Protein AF-A0A9W6NR90-F1 (afdb_monomer_lite)

pLDDT: mean 77.67, std 20.63, range [36.88, 98.75]

Secondary structure (DSSP, 8-state):
----------------------PPPPPP--TT-TTPBPTT-EE--SSTT---EE-HHHHHHHHHHHHHTGGGB-TT-BTTBTTPBPTT-EE--SSTT---EE-HHHHHHHHHHHHHHHHHBS-GGGS--TTEEEEEE--SSS-EEEEEESS---TT-EEEEEEEETT-TTTSS-EEEEEEEEEB-TTS-B--S-EETTEEE---PPP-EETTTEEPPBEEEEEETTTTEEEE-SS-B-----

Foldseek 3Di:
DDDDDDDDDDDDDDPPDDPPPPDQPPLPPDVVGLLAWDPQWDFLCLDPPRSQTDHPVNSVVSVVLQVCQVVQADPPHDPVPRLHGDPQWAFLQLAPPGSRTDHPVSSVVSLVSLVCRVVGGHHLQSAAQQQWAKAQDQDDPPGATFTDGPDAFDAQFKKWKWWWFCCPPDPNDIDTHTFAIFTHHRRRHTDAPDDDPNTHGGHHDDFDQDPPPGGGWTKMWMGRSSNSRIHIHSDTDTPPDD

Radius of gyration: 25.65 Å; chains: 1; bounding box: 99×60×59 Å

Sequence (242 aa):
MQRLLRGLVAALALLAGLLTVDAAPAAADLPYGPYTCANGYVWREAVPGDLVCVTPTQRDTTRGENALGPARREPNGGAWGPDTCKSGYVWRETRPSDHVCVPPASRDRARVDNSLAPYTILLPTATPTNGIAVNEVRSGYPYHTQLYTTSSFTPNKRVQFYSYDPNWPGTGHSILTLLGDVPTDAYGHLQSLTNFYGGWNITYLSCYRVATAGWLTARVVIVDQGTGIISSTNGELTAPWC

Organism: NCBI:txid53360

Structure (mmCIF, N/CA/C/O backbone):
data_AF-A0A9W6NR90-F1
#
_entry.id   AF-A0A9W6NR90-F1
#
loop_
_atom_site.group_PDB
_atom_site.id
_atom_site.type_symbol
_atom_site.label_atom_id
_atom_site.label_alt_id
_atom_site.label_comp_id
_atom_site.label_asym_id
_atom_site.label_entity_id
_atom_site.label_seq_id
_atom_site.pdbx_PDB_ins_code
_atom_site.Cartn_x
_atom_site.Cartn_y
_atom_site.Cartn_z
_atom_site.occupancy
_atom_site.B_iso_or_equiv
_atom_site.auth_seq_id
_atom_site.auth_comp_id
_atom_site.auth_asym_id
_atom_site.auth_atom_id
_atom_site.pdbx_PDB_model_num
ATOM 1 N N . MET A 1 1 ? 78.955 -46.769 -21.961 1.00 36.88 1 MET A N 1
ATOM 2 C CA . MET A 1 1 ? 79.642 -45.480 -22.215 1.00 36.88 1 MET A CA 1
ATOM 3 C C . MET A 1 1 ? 78.605 -44.382 -21.979 1.00 36.88 1 MET A C 1
ATOM 5 O O . MET A 1 1 ? 77.553 -44.475 -22.582 1.00 36.88 1 MET A O 1
ATOM 9 N N . GLN A 1 2 ? 78.680 -43.668 -20.843 1.00 40.84 2 GLN A N 1
ATOM 10 C CA . GLN A 1 2 ? 78.963 -42.213 -20.762 1.00 40.84 2 GLN A CA 1
ATOM 11 C C . GLN A 1 2 ? 77.929 -41.344 -21.520 1.00 40.84 2 GLN A C 1
ATOM 13 O O . GLN A 1 2 ? 77.740 -41.575 -22.698 1.00 40.84 2 GLN A O 1
ATOM 18 N N . ARG A 1 3 ? 77.265 -40.295 -21.017 1.00 43.84 3 ARG A N 1
ATOM 19 C CA . ARG A 1 3 ? 77.323 -39.459 -19.804 1.00 43.84 3 ARG A CA 1
ATOM 20 C C . ARG A 1 3 ? 76.085 -38.517 -19.842 1.00 43.84 3 ARG A C 1
ATOM 22 O O . ARG A 1 3 ? 75.791 -37.972 -20.891 1.00 43.84 3 ARG A O 1
ATOM 29 N N . LEU A 1 4 ? 75.456 -38.300 -18.684 1.00 45.50 4 LEU A N 1
ATOM 30 C CA . LEU A 1 4 ? 75.070 -37.011 -18.063 1.00 45.50 4 LEU A CA 1
ATOM 31 C C . LEU A 1 4 ? 74.239 -35.920 -18.814 1.00 45.50 4 LEU A C 1
ATOM 33 O O . LEU A 1 4 ? 74.748 -35.229 -19.686 1.00 45.50 4 LEU A O 1
ATOM 37 N N . LEU A 1 5 ? 73.095 -35.597 -18.176 1.00 45.88 5 LEU A N 1
ATOM 38 C CA . LEU A 1 5 ? 72.652 -34.282 -17.634 1.00 45.88 5 LEU A CA 1
ATOM 39 C C . LEU A 1 5 ? 71.696 -33.329 -18.402 1.00 45.88 5 LEU A C 1
ATOM 41 O O . LEU A 1 5 ? 71.955 -32.943 -19.534 1.00 45.88 5 LEU A O 1
ATOM 45 N N . ARG A 1 6 ? 70.777 -32.759 -17.583 1.00 46.09 6 ARG A N 1
ATOM 46 C CA . ARG A 1 6 ? 69.959 -31.512 -17.691 1.00 46.09 6 ARG A CA 1
ATOM 47 C C . ARG A 1 6 ? 68.572 -31.711 -18.325 1.00 46.09 6 ARG A C 1
ATOM 49 O O . ARG A 1 6 ? 68.478 -32.276 -19.395 1.00 46.09 6 ARG A O 1
ATOM 56 N N . GLY A 1 7 ? 67.454 -31.261 -17.758 1.00 41.97 7 GLY A N 1
ATOM 57 C CA . GLY A 1 7 ? 67.168 -30.433 -16.584 1.00 41.97 7 GLY A CA 1
ATOM 58 C C . GLY A 1 7 ? 65.645 -30.208 -16.478 1.00 41.97 7 GLY A C 1
ATOM 59 O O . GLY A 1 7 ? 64.910 -30.532 -17.404 1.00 41.97 7 GLY A O 1
ATOM 60 N N . LEU A 1 8 ? 65.207 -29.711 -15.318 1.00 49.75 8 LEU A N 1
ATOM 61 C CA . LEU A 1 8 ? 63.834 -29.389 -14.891 1.00 49.75 8 LEU A CA 1
ATOM 62 C C . LEU A 1 8 ? 62.907 -28.751 -15.953 1.00 49.75 8 LEU A C 1
ATOM 64 O O . LEU A 1 8 ? 63.354 -27.907 -16.720 1.00 49.75 8 LEU A O 1
ATOM 68 N N . VAL A 1 9 ? 61.596 -29.029 -15.890 1.00 44.28 9 VAL A N 1
ATOM 69 C CA . VAL A 1 9 ? 60.548 -28.173 -15.269 1.00 44.28 9 VAL A CA 1
ATOM 70 C C . VAL A 1 9 ? 59.178 -28.862 -15.425 1.00 44.28 9 VAL A C 1
ATOM 72 O O . VAL A 1 9 ? 58.817 -29.345 -16.493 1.00 44.28 9 VAL A O 1
ATOM 75 N N . ALA A 1 10 ? 58.432 -28.923 -14.321 1.00 48.78 10 ALA A N 1
ATOM 76 C CA . ALA A 1 10 ? 57.079 -29.454 -14.219 1.00 48.78 10 ALA A CA 1
ATOM 77 C C . ALA A 1 10 ? 56.023 -28.448 -14.710 1.00 48.78 10 ALA A C 1
ATOM 79 O O . ALA A 1 10 ? 56.162 -27.253 -14.467 1.00 48.78 10 ALA A O 1
ATOM 80 N N . ALA A 1 11 ? 54.923 -28.940 -15.284 1.00 44.66 11 ALA A N 1
ATOM 81 C CA . ALA A 1 11 ? 53.650 -28.219 -15.315 1.00 44.66 11 ALA A CA 1
ATOM 82 C C . ALA A 1 11 ? 52.481 -29.215 -15.419 1.00 44.66 11 ALA A C 1
ATOM 84 O O . ALA A 1 11 ? 52.042 -29.577 -16.507 1.00 44.66 11 ALA A O 1
ATOM 85 N N . LEU A 1 12 ? 51.984 -29.679 -14.267 1.00 44.84 12 LEU A N 1
ATOM 86 C CA . LEU A 1 12 ? 50.646 -30.262 -14.169 1.00 44.84 12 LEU A CA 1
ATOM 87 C C . LEU A 1 12 ? 49.638 -29.108 -14.220 1.00 44.84 12 LEU A C 1
ATOM 89 O O . LEU A 1 12 ? 49.482 -28.372 -13.248 1.00 44.84 12 LEU A O 1
ATOM 93 N N . ALA A 1 13 ? 48.970 -28.938 -15.358 1.00 51.59 13 ALA A N 1
ATOM 94 C CA . ALA A 1 13 ? 47.845 -28.022 -15.483 1.00 51.59 13 ALA A CA 1
ATOM 95 C C . ALA A 1 13 ? 46.608 -28.646 -14.812 1.00 51.59 13 ALA A C 1
ATOM 97 O O . ALA A 1 13 ? 45.877 -29.422 -15.424 1.00 51.59 13 ALA A O 1
ATOM 98 N N . LEU A 1 14 ? 46.381 -28.325 -13.536 1.00 46.44 14 LEU A N 1
ATOM 99 C CA . LEU A 1 14 ? 45.079 -28.511 -12.897 1.00 46.44 14 LEU A CA 1
ATOM 100 C C . LEU A 1 14 ? 44.119 -27.457 -13.463 1.00 46.44 14 LEU A C 1
ATOM 102 O O . LEU A 1 14 ? 44.187 -26.287 -13.090 1.00 46.44 14 LEU A O 1
ATOM 106 N N . LEU A 1 15 ? 43.227 -27.866 -14.370 1.00 49.81 15 LEU A N 1
ATOM 107 C CA . LEU A 1 15 ? 42.062 -27.063 -14.738 1.00 49.81 15 LEU A CA 1
ATOM 108 C C . LEU A 1 15 ? 41.104 -27.008 -13.540 1.00 49.81 15 LEU A C 1
ATOM 110 O O . LEU A 1 15 ? 40.245 -27.871 -13.370 1.00 49.81 15 LEU A O 1
ATOM 114 N N . ALA A 1 16 ? 41.250 -25.984 -12.703 1.00 54.81 16 ALA A N 1
ATOM 115 C CA . ALA A 1 16 ? 40.185 -25.560 -11.808 1.00 54.81 16 ALA A CA 1
ATOM 116 C C . ALA A 1 16 ? 39.126 -24.842 -12.657 1.00 54.81 16 ALA A C 1
ATOM 118 O O . ALA A 1 16 ? 39.349 -23.729 -13.133 1.00 54.81 16 ALA A O 1
ATOM 119 N N . GLY A 1 17 ? 37.992 -25.504 -12.894 1.00 53.53 17 GLY A N 1
ATOM 120 C CA . GLY A 1 17 ? 36.828 -24.870 -13.501 1.00 53.53 17 GLY A CA 1
ATOM 121 C C . GLY A 1 17 ? 36.358 -23.718 -12.617 1.00 53.53 17 GLY A C 1
ATOM 122 O O . GLY A 1 17 ? 35.931 -23.942 -11.485 1.00 53.53 17 GLY A O 1
ATOM 123 N N . LEU A 1 18 ? 36.462 -22.485 -13.118 1.00 53.12 18 LEU A N 1
ATOM 124 C CA . LEU A 1 18 ? 35.827 -21.333 -12.492 1.00 53.12 18 LEU A CA 1
ATOM 125 C C . LEU A 1 18 ? 34.311 -21.510 -12.608 1.00 53.12 18 LEU A C 1
ATOM 127 O O . LEU A 1 18 ? 33.739 -21.360 -13.685 1.00 53.12 18 LEU A O 1
ATOM 131 N N . LEU A 1 19 ? 33.661 -21.807 -11.486 1.00 47.16 19 LEU A N 1
ATOM 132 C CA . LEU A 1 19 ? 32.242 -21.528 -11.318 1.00 47.16 19 LEU A CA 1
ATOM 133 C C . LEU A 1 19 ? 32.099 -20.003 -11.302 1.00 47.16 19 LEU A C 1
ATOM 135 O O . LEU A 1 19 ? 32.460 -19.353 -10.322 1.00 47.16 19 LEU A O 1
ATOM 139 N N . THR A 1 20 ? 31.612 -19.416 -12.393 1.00 45.78 20 THR A N 1
ATOM 140 C CA . THR A 1 20 ? 31.097 -18.047 -12.365 1.00 45.78 20 THR A CA 1
ATOM 141 C C . THR A 1 20 ? 29.829 -18.075 -11.525 1.00 45.78 20 THR A C 1
ATOM 143 O O . THR A 1 20 ? 28.771 -18.491 -11.992 1.00 45.78 20 THR A O 1
ATOM 146 N N . VAL A 1 21 ? 29.953 -17.712 -10.250 1.00 48.16 21 VAL A N 1
ATOM 147 C CA . VAL A 1 21 ? 28.791 -17.411 -9.417 1.00 48.16 21 VAL A CA 1
ATOM 148 C C . VAL A 1 21 ? 28.212 -16.127 -9.994 1.00 48.16 21 VAL A C 1
ATOM 150 O O . VAL A 1 21 ? 28.828 -15.070 -9.873 1.00 48.16 21 VAL A O 1
ATOM 153 N N . ASP A 1 22 ? 27.090 -16.243 -10.699 1.00 43.03 22 ASP A N 1
ATOM 154 C CA . ASP A 1 22 ? 26.350 -15.090 -11.196 1.00 43.03 22 ASP A CA 1
ATOM 155 C C . ASP A 1 22 ? 25.931 -14.282 -9.963 1.00 43.03 22 ASP A C 1
ATOM 157 O O . ASP A 1 22 ? 25.143 -14.743 -9.129 1.00 43.03 22 ASP A O 1
ATOM 161 N N . ALA A 1 23 ? 26.570 -13.131 -9.755 1.00 46.53 23 ALA A N 1
ATOM 162 C CA . ALA A 1 23 ? 26.238 -12.266 -8.640 1.00 46.53 23 ALA A CA 1
ATOM 163 C C . ALA A 1 23 ? 24.803 -11.781 -8.860 1.00 46.53 23 ALA A C 1
ATOM 165 O O . ALA A 1 23 ? 24.516 -11.123 -9.861 1.00 46.53 23 ALA A O 1
ATOM 166 N N . ALA A 1 24 ? 23.901 -12.113 -7.932 1.00 51.56 24 ALA A N 1
ATOM 167 C CA . ALA A 1 24 ? 22.580 -11.498 -7.893 1.00 51.56 24 ALA A CA 1
ATOM 168 C C . ALA A 1 24 ? 22.748 -9.970 -7.986 1.00 51.56 24 ALA A C 1
ATOM 170 O O . ALA A 1 24 ? 23.706 -9.444 -7.405 1.00 51.56 24 ALA A O 1
ATOM 171 N N . PRO A 1 25 ? 21.866 -9.254 -8.711 1.00 48.31 25 PRO A N 1
ATOM 172 C CA . PRO A 1 25 ? 21.973 -7.808 -8.835 1.00 48.31 25 PRO A CA 1
ATOM 173 C C . PRO A 1 25 ? 22.079 -7.222 -7.431 1.00 48.31 25 PRO A C 1
ATOM 175 O O . PRO A 1 25 ? 21.217 -7.481 -6.588 1.00 48.31 25 PRO A O 1
ATOM 178 N N . ALA A 1 26 ? 23.175 -6.508 -7.163 1.00 51.31 26 ALA A N 1
ATOM 179 C CA . ALA A 1 26 ? 23.386 -5.870 -5.878 1.00 51.31 26 ALA A C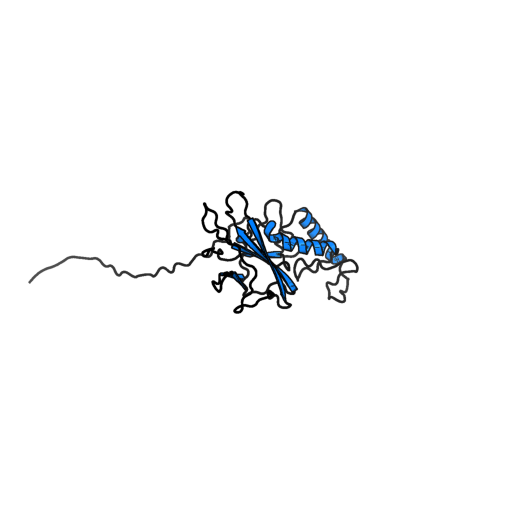A 1
ATOM 180 C C . ALA A 1 26 ? 22.142 -5.032 -5.578 1.00 51.31 26 ALA A C 1
ATOM 182 O O . ALA A 1 26 ? 21.780 -4.156 -6.369 1.00 51.31 26 ALA A O 1
ATOM 183 N N . ALA A 1 27 ? 21.458 -5.344 -4.473 1.00 57.56 27 ALA A N 1
ATOM 184 C CA . ALA A 1 27 ? 20.433 -4.462 -3.946 1.00 57.56 27 ALA A CA 1
ATOM 185 C C . ALA A 1 27 ? 21.060 -3.068 -3.891 1.00 57.56 27 ALA A C 1
ATOM 187 O O . ALA A 1 27 ? 22.164 -2.925 -3.362 1.00 57.56 27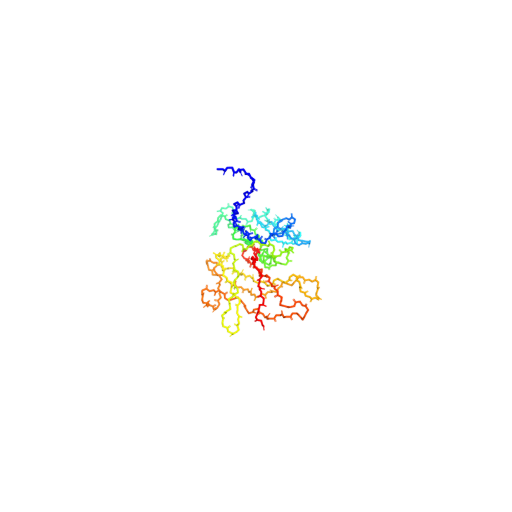 ALA A O 1
ATOM 188 N N . ALA A 1 28 ? 20.421 -2.080 -4.523 1.00 64.69 28 ALA A N 1
ATOM 189 C CA . ALA A 1 28 ? 20.940 -0.722 -4.511 1.00 64.69 28 ALA A CA 1
ATOM 190 C C . ALA A 1 28 ? 21.246 -0.344 -3.054 1.00 64.69 28 ALA A C 1
ATOM 192 O O . ALA A 1 28 ? 20.390 -0.543 -2.187 1.00 64.69 28 ALA A O 1
ATOM 193 N N . ASP A 1 29 ? 22.464 0.134 -2.787 1.00 81.31 29 ASP A N 1
ATOM 194 C CA . ASP A 1 29 ? 22.897 0.520 -1.442 1.00 81.31 29 ASP A CA 1
ATOM 195 C C . ASP A 1 29 ? 22.222 1.844 -1.068 1.00 81.31 29 ASP A C 1
ATOM 197 O O . ASP A 1 29 ? 22.778 2.937 -1.177 1.00 81.31 29 ASP A O 1
ATOM 201 N N . LEU A 1 30 ? 20.926 1.749 -0.778 1.00 90.25 30 LEU A N 1
ATOM 202 C CA . LEU A 1 30 ? 20.094 2.870 -0.391 1.00 90.25 30 LEU A CA 1
ATOM 203 C C . LEU A 1 30 ? 20.283 3.138 1.111 1.00 90.25 30 LEU A C 1
ATOM 205 O O . LEU A 1 30 ? 20.368 2.183 1.886 1.00 90.25 30 LEU A O 1
ATOM 209 N N . PRO A 1 31 ? 20.252 4.411 1.555 1.00 92.31 31 PRO A N 1
ATOM 210 C CA . PRO A 1 31 ? 20.589 4.806 2.928 1.00 92.31 31 PRO A CA 1
ATOM 211 C C . PRO A 1 31 ? 19.882 4.031 4.047 1.00 92.31 31 PRO A C 1
ATOM 213 O O . PRO A 1 31 ? 20.454 3.827 5.115 1.00 92.31 31 PRO A O 1
ATOM 216 N N . TYR A 1 32 ? 18.636 3.612 3.811 1.00 93.94 32 TYR A N 1
ATOM 217 C CA . TYR A 1 32 ? 17.807 2.886 4.775 1.00 93.94 32 TYR A CA 1
ATOM 218 C C . TYR A 1 32 ? 17.323 1.541 4.214 1.00 93.94 32 TYR A C 1
ATOM 220 O O . TYR A 1 32 ? 16.263 1.035 4.587 1.00 93.94 32 TYR A O 1
ATOM 228 N N . GLY A 1 33 ? 18.093 0.964 3.289 1.00 93.31 33 GLY A N 1
ATOM 229 C CA . GLY A 1 33 ? 17.769 -0.286 2.616 1.00 93.31 33 GLY A CA 1
ATOM 230 C C . GLY A 1 33 ? 16.721 -0.136 1.503 1.00 93.31 33 GLY A C 1
ATOM 231 O O . GLY A 1 33 ? 16.370 0.979 1.102 1.00 93.31 33 GLY A O 1
ATOM 232 N N . PRO A 1 34 ? 16.193 -1.257 0.985 1.00 93.25 34 PRO A N 1
ATOM 233 C CA . PRO A 1 34 ? 15.437 -1.293 -0.269 1.00 93.25 34 PRO A CA 1
ATOM 234 C C . PRO A 1 34 ? 14.119 -0.510 -0.239 1.00 93.25 34 PRO A C 1
ATOM 236 O O . PRO A 1 34 ? 13.621 -0.136 -1.293 1.00 93.25 34 PRO A O 1
ATOM 239 N N . TYR A 1 35 ? 13.577 -0.232 0.951 1.00 94.44 35 TYR A N 1
ATOM 240 C CA . TYR A 1 35 ? 12.352 0.549 1.153 1.00 94.44 35 TYR A CA 1
ATOM 241 C C . TYR A 1 35 ? 12.622 2.007 1.556 1.00 94.44 35 TYR A C 1
ATOM 243 O O . TYR A 1 35 ? 11.803 2.637 2.224 1.00 94.44 35 TYR A O 1
ATOM 251 N N . THR A 1 36 ? 13.787 2.551 1.192 1.00 96.25 36 THR A N 1
ATOM 252 C CA . THR A 1 36 ? 14.135 3.955 1.456 1.00 96.25 36 THR A CA 1
ATOM 253 C C . THR A 1 36 ? 13.111 4.895 0.820 1.00 96.25 36 THR A C 1
ATOM 255 O O . THR A 1 36 ? 12.854 4.817 -0.381 1.00 96.25 36 THR A O 1
ATOM 258 N N . CYS A 1 37 ? 12.548 5.809 1.611 1.00 97.06 37 CYS A N 1
ATOM 259 C CA . CYS A 1 37 ? 11.591 6.795 1.116 1.00 97.06 37 CYS A CA 1
ATOM 260 C C . CYS A 1 37 ? 12.235 7.834 0.201 1.00 97.06 37 CYS A C 1
ATOM 262 O O . CYS A 1 37 ? 13.395 8.210 0.378 1.00 97.06 37 CYS A O 1
ATOM 264 N N . ALA A 1 38 ? 11.459 8.322 -0.767 1.00 95.50 38 ALA A N 1
ATOM 265 C CA . ALA A 1 38 ? 11.853 9.459 -1.583 1.00 95.50 38 ALA A CA 1
ATOM 266 C C . ALA A 1 38 ? 11.976 10.732 -0.726 1.00 95.50 38 ALA A C 1
ATOM 268 O O . ALA A 1 38 ? 11.396 10.840 0.359 1.00 95.50 38 ALA A O 1
ATOM 269 N N . ASN A 1 39 ? 12.710 11.727 -1.229 1.00 95.62 39 ASN A N 1
ATOM 270 C CA . ASN A 1 39 ? 12.851 13.016 -0.549 1.00 95.62 39 ASN A CA 1
ATOM 271 C C . ASN A 1 39 ? 11.479 13.640 -0.242 1.00 95.62 39 ASN A C 1
ATOM 273 O O . ASN A 1 39 ? 10.618 13.725 -1.115 1.00 95.62 39 ASN A O 1
ATOM 277 N N . GLY A 1 40 ? 11.291 14.094 1.000 1.00 96.50 40 GLY A N 1
ATOM 278 C CA . GLY A 1 40 ? 10.021 14.655 1.478 1.00 96.50 40 GLY A CA 1
ATOM 279 C C . GLY A 1 40 ? 9.026 13.625 2.027 1.00 96.50 40 GLY A C 1
ATOM 280 O O . GLY A 1 40 ? 7.997 14.023 2.573 1.00 96.50 40 GLY A O 1
ATOM 281 N N . TYR A 1 41 ? 9.345 12.331 1.951 1.00 98.44 41 TYR A N 1
ATOM 282 C CA . TYR A 1 41 ? 8.548 11.244 2.513 1.00 98.44 41 TYR A CA 1
ATOM 283 C C . TYR A 1 41 ? 9.279 10.543 3.663 1.00 98.44 41 TYR A C 1
ATOM 285 O O . TYR A 1 41 ? 10.504 10.564 3.768 1.00 98.44 41 TYR A O 1
ATOM 293 N N . VAL A 1 42 ? 8.503 9.915 4.541 1.00 98.44 42 VAL A N 1
ATOM 294 C CA . VAL A 1 42 ? 8.960 9.145 5.705 1.00 98.44 42 VAL A CA 1
ATOM 295 C C . VAL A 1 42 ? 8.118 7.878 5.836 1.00 98.44 42 VAL A C 1
ATOM 297 O O . VAL A 1 42 ? 6.982 7.849 5.363 1.00 98.44 42 VAL A O 1
ATOM 300 N N . TRP A 1 43 ? 8.635 6.834 6.4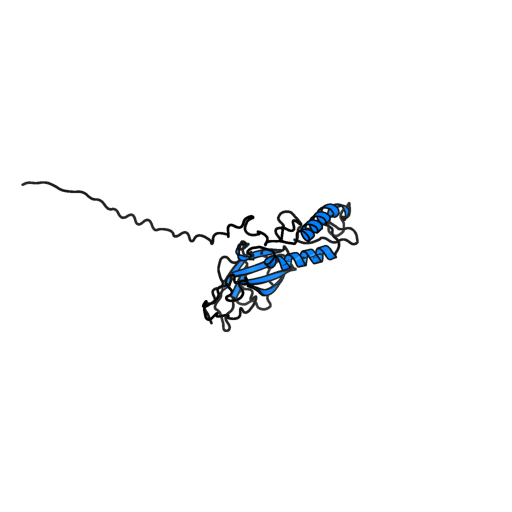88 1.00 98.38 43 TRP A N 1
ATOM 301 C CA . TRP A 1 43 ? 7.829 5.642 6.765 1.00 98.38 43 TRP A CA 1
ATOM 302 C C . TRP A 1 43 ? 6.598 5.999 7.603 1.00 98.38 43 TRP A C 1
ATOM 304 O O . TRP A 1 43 ? 6.676 6.790 8.542 1.00 98.38 43 TRP A O 1
ATOM 314 N N . ARG A 1 44 ? 5.449 5.422 7.247 1.00 98.25 44 ARG A N 1
ATOM 315 C CA . ARG A 1 44 ? 4.155 5.666 7.892 1.00 98.25 44 ARG A CA 1
ATOM 316 C C . ARG A 1 44 ? 4.111 5.145 9.323 1.00 98.25 44 ARG A C 1
ATOM 318 O O . ARG A 1 44 ? 3.452 5.764 10.154 1.00 98.25 44 ARG A O 1
ATOM 325 N N . GLU A 1 45 ? 4.811 4.044 9.602 1.00 97.00 45 GLU A N 1
ATOM 326 C CA . GLU A 1 45 ? 4.937 3.458 10.944 1.00 97.00 45 GLU A CA 1
ATOM 327 C C . GLU A 1 45 ? 3.574 3.127 11.591 1.00 97.00 45 GLU A C 1
ATOM 329 O O . GLU A 1 45 ? 3.390 3.252 12.804 1.00 97.00 45 GLU A O 1
ATOM 334 N N . ALA A 1 46 ? 2.591 2.688 10.793 1.00 97.69 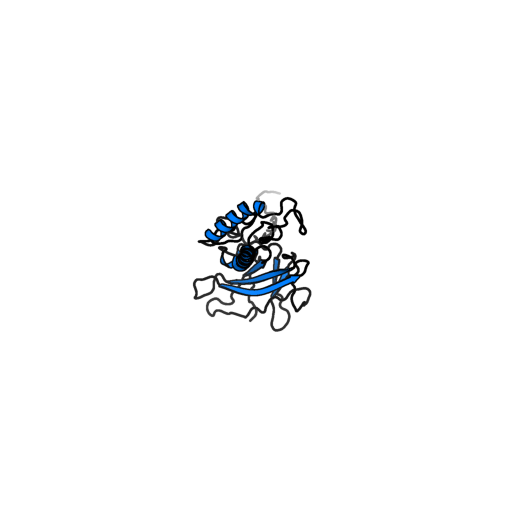46 ALA A N 1
ATOM 335 C CA . ALA A 1 46 ? 1.267 2.330 11.304 1.00 97.69 46 ALA A CA 1
ATOM 336 C C . ALA A 1 46 ? 1.322 1.161 12.292 1.00 97.69 46 ALA A C 1
ATOM 338 O O . ALA A 1 46 ? 0.659 1.182 13.327 1.00 97.69 46 ALA A O 1
ATOM 339 N N . VAL A 1 47 ? 2.157 0.173 11.989 1.00 95.88 47 VAL A N 1
ATOM 340 C CA . VAL A 1 47 ? 2.437 -1.011 12.805 1.00 95.88 47 VAL A CA 1
ATOM 341 C C . VAL A 1 47 ? 3.912 -1.402 12.630 1.00 95.88 47 VAL A C 1
ATOM 343 O O . VAL A 1 47 ? 4.556 -0.923 11.689 1.00 95.88 47 VAL A O 1
ATOM 346 N N . PRO A 1 48 ? 4.485 -2.265 13.491 1.00 95.06 48 PRO A N 1
ATOM 347 C CA . PRO A 1 48 ? 5.857 -2.736 13.313 1.00 95.06 48 PRO A CA 1
ATOM 348 C C . PRO A 1 48 ? 6.095 -3.318 11.910 1.00 95.06 48 PRO A C 1
ATOM 350 O O . PRO A 1 48 ? 5.324 -4.150 11.427 1.00 95.06 48 PRO A O 1
ATOM 353 N N . GLY A 1 49 ? 7.160 -2.859 11.247 1.00 92.00 49 GLY A N 1
ATOM 354 C CA . GLY A 1 49 ? 7.488 -3.252 9.871 1.00 92.00 49 GLY A CA 1
ATOM 355 C C . GLY A 1 49 ? 6.652 -2.557 8.787 1.00 92.00 49 GLY A C 1
ATOM 356 O O . GLY A 1 49 ? 6.564 -3.064 7.667 1.00 92.00 49 GLY A O 1
ATOM 357 N N . ASP A 1 50 ? 5.996 -1.433 9.091 1.00 96.56 50 ASP A N 1
ATOM 358 C CA . ASP A 1 50 ? 5.319 -0.600 8.093 1.00 96.56 50 ASP A CA 1
ATOM 359 C C . ASP A 1 50 ? 6.240 0.398 7.404 1.00 96.56 50 ASP A C 1
ATOM 361 O O . ASP A 1 50 ? 6.472 1.500 7.892 1.00 96.56 50 ASP A O 1
ATOM 365 N N . LEU A 1 51 ? 6.734 -0.030 6.239 1.00 95.31 51 LEU A N 1
ATOM 366 C CA . LEU A 1 51 ? 7.692 0.695 5.407 1.00 95.31 51 LEU A CA 1
ATOM 367 C C . LEU A 1 51 ? 7.032 1.454 4.244 1.00 95.31 51 LEU A C 1
ATOM 369 O O . LEU A 1 51 ? 7.728 1.924 3.348 1.00 95.31 51 LEU A O 1
ATOM 373 N N . VAL A 1 52 ? 5.700 1.589 4.239 1.00 97.75 52 VAL A N 1
ATOM 374 C CA . VAL A 1 52 ? 5.008 2.456 3.274 1.00 97.75 52 VAL A CA 1
ATOM 375 C C . VAL A 1 52 ? 5.414 3.902 3.534 1.00 97.75 52 VAL A C 1
ATOM 377 O O . VAL A 1 52 ? 5.313 4.386 4.660 1.00 97.75 52 VAL A O 1
ATOM 380 N N . CYS A 1 53 ? 5.872 4.597 2.499 1.00 98.31 53 CYS A N 1
ATOM 381 C CA . CYS A 1 53 ? 6.312 5.982 2.600 1.00 98.31 53 CYS A CA 1
ATOM 382 C C . CYS A 1 53 ? 5.130 6.947 2.433 1.00 98.31 53 CYS A C 1
ATOM 384 O O . CYS A 1 53 ? 4.352 6.843 1.485 1.00 98.31 53 CYS A O 1
ATOM 386 N N . VAL A 1 54 ? 4.998 7.903 3.348 1.00 98.50 54 VAL A N 1
ATOM 387 C CA . VAL A 1 54 ? 3.943 8.929 3.382 1.00 98.50 54 VAL A CA 1
ATOM 388 C C . VAL A 1 54 ? 4.540 10.288 3.751 1.00 98.50 54 VAL A C 1
ATOM 390 O O . VAL A 1 54 ? 5.731 10.404 4.040 1.00 98.50 54 VAL A O 1
ATOM 393 N N . THR A 1 55 ? 3.735 11.347 3.734 1.00 98.44 55 THR A N 1
ATOM 394 C CA . THR A 1 55 ? 4.198 12.669 4.178 1.00 98.44 55 THR A CA 1
ATOM 395 C C . THR A 1 55 ? 4.421 12.698 5.700 1.00 98.44 55 THR A C 1
ATOM 397 O O . THR A 1 55 ? 3.751 11.961 6.433 1.00 98.44 55 THR A O 1
ATOM 400 N N . PRO A 1 56 ? 5.289 13.586 6.225 1.00 98.62 56 PRO A N 1
ATOM 401 C CA . PRO A 1 56 ? 5.485 13.731 7.670 1.00 98.62 56 PRO A CA 1
ATOM 402 C C . PRO A 1 56 ? 4.182 13.976 8.446 1.00 98.62 56 PRO A C 1
ATOM 404 O O . PRO A 1 56 ? 3.949 13.342 9.471 1.00 98.62 56 PRO A O 1
ATOM 407 N N . THR A 1 57 ? 3.280 14.806 7.914 1.00 98.44 57 THR A N 1
ATOM 408 C CA . THR A 1 57 ? 1.961 15.067 8.515 1.00 98.44 57 THR A CA 1
ATOM 409 C C . THR A 1 57 ? 1.087 13.811 8.592 1.00 98.44 57 THR A C 1
ATOM 411 O O . THR A 1 57 ? 0.380 13.599 9.582 1.00 98.44 57 THR A O 1
ATOM 414 N N . GLN A 1 58 ? 1.135 12.949 7.572 1.00 98.44 58 GLN A N 1
ATOM 415 C CA . GLN A 1 58 ? 0.386 11.693 7.574 1.00 98.44 58 GLN A CA 1
ATOM 416 C C . GLN A 1 58 ? 0.966 10.691 8.584 1.00 98.44 58 GLN A C 1
ATOM 418 O O . GLN A 1 58 ? 0.205 10.023 9.290 1.00 98.44 58 GLN A O 1
ATOM 423 N N . ARG A 1 59 ? 2.297 10.633 8.728 1.00 98.62 59 ARG A N 1
ATOM 424 C CA . ARG A 1 59 ? 2.948 9.857 9.797 1.00 98.62 59 ARG A CA 1
ATOM 425 C C . ARG A 1 59 ? 2.532 10.354 11.183 1.00 98.62 59 ARG A C 1
ATOM 427 O O . ARG A 1 59 ? 2.210 9.553 12.056 1.00 98.62 59 ARG A O 1
ATOM 434 N N . ASP A 1 60 ? 2.475 11.667 11.388 1.00 98.62 60 ASP A N 1
ATOM 435 C CA . ASP A 1 60 ? 2.073 12.248 12.673 1.00 98.62 60 ASP A CA 1
ATOM 436 C C . ASP A 1 60 ? 0.611 11.920 13.020 1.00 98.62 60 ASP A C 1
ATOM 438 O O . ASP A 1 60 ? 0.305 11.579 14.165 1.00 98.62 60 ASP A O 1
ATOM 442 N N . THR A 1 61 ? -0.272 11.931 12.016 1.00 98.25 61 THR A N 1
ATOM 443 C CA . THR A 1 61 ? -1.669 11.486 12.150 1.00 98.25 61 THR A CA 1
ATOM 444 C C . THR A 1 61 ? -1.736 10.010 12.543 1.00 98.25 61 THR A C 1
ATOM 446 O O . THR A 1 61 ? -2.395 9.654 13.520 1.00 98.25 61 THR A O 1
ATOM 449 N N . THR A 1 62 ? -0.983 9.161 11.841 1.00 98.50 62 THR A N 1
ATOM 450 C CA . THR A 1 62 ? -0.898 7.716 12.098 1.00 98.50 62 THR A CA 1
ATOM 451 C C . THR A 1 62 ? -0.412 7.417 13.520 1.00 98.50 62 THR A C 1
ATOM 453 O O . THR A 1 62 ? -0.974 6.567 14.213 1.00 98.50 62 THR A O 1
ATOM 456 N N . ARG A 1 63 ? 0.583 8.162 14.013 1.00 98.56 63 ARG A N 1
ATOM 457 C CA . ARG A 1 63 ? 1.071 8.045 15.394 1.00 98.56 63 ARG A CA 1
ATOM 458 C C . ARG A 1 63 ? 0.008 8.445 16.419 1.00 98.56 63 ARG A C 1
ATOM 460 O O . ARG A 1 63 ? -0.152 7.758 17.427 1.00 98.56 63 ARG A O 1
ATOM 467 N N . GLY A 1 64 ? -0.737 9.523 16.167 1.00 98.69 64 GLY A N 1
ATOM 468 C CA . GLY A 1 64 ? -1.861 9.926 17.017 1.00 98.69 64 GLY A CA 1
ATOM 469 C C . GLY A 1 64 ? -2.969 8.869 17.060 1.00 98.69 64 GLY A C 1
ATOM 470 O O . GLY A 1 64 ? -3.524 8.575 18.118 1.00 98.69 64 GLY A O 1
ATOM 471 N N . GLU A 1 65 ? -3.251 8.234 15.926 1.00 98.62 65 GLU A N 1
ATOM 472 C CA . GLU A 1 65 ? -4.183 7.111 15.839 1.00 98.62 65 GLU A CA 1
ATOM 473 C C . GLU A 1 65 ? -3.711 5.890 16.620 1.00 98.62 65 GLU A C 1
ATOM 475 O O . GLU A 1 65 ? -4.510 5.310 17.351 1.00 98.62 65 GLU A O 1
ATOM 480 N N . ASN A 1 66 ? -2.426 5.541 16.533 1.00 98.56 66 ASN A N 1
ATOM 481 C CA . ASN A 1 66 ? -1.843 4.452 17.315 1.00 98.56 66 ASN A CA 1
ATOM 482 C C . ASN A 1 66 ? -1.987 4.703 18.825 1.00 98.56 66 ASN A C 1
ATOM 484 O O . ASN A 1 66 ? -2.333 3.786 19.566 1.00 98.56 66 ASN A O 1
ATOM 488 N N . ALA A 1 67 ? -1.794 5.946 19.277 1.00 98.56 67 ALA A N 1
ATOM 489 C CA . ALA A 1 67 ? -1.953 6.318 20.683 1.00 98.56 67 ALA A CA 1
ATOM 490 C C . ALA A 1 67 ? -3.417 6.260 21.162 1.00 98.56 67 ALA A C 1
ATOM 492 O O . ALA A 1 67 ? -3.691 5.839 22.284 1.00 98.56 67 ALA A O 1
ATOM 493 N N . LEU A 1 68 ? -4.369 6.670 20.318 1.00 98.50 68 LEU A N 1
ATOM 494 C CA . LEU A 1 68 ? -5.798 6.708 20.660 1.00 98.50 68 LEU A CA 1
ATOM 495 C C . LEU A 1 68 ? -6.524 5.378 20.416 1.00 98.50 68 LEU A C 1
ATOM 497 O O . LEU A 1 68 ? -7.602 5.161 20.972 1.00 98.50 68 LEU A O 1
ATOM 501 N N . GLY A 1 69 ? -5.955 4.493 19.598 1.00 98.19 69 GLY A N 1
ATOM 502 C CA . GLY A 1 69 ? -6.527 3.202 19.219 1.00 98.19 69 GLY A CA 1
ATOM 503 C C . GLY A 1 69 ? -7.020 2.368 20.403 1.00 98.19 69 GLY A C 1
ATOM 504 O O . GLY A 1 69 ? -8.186 1.967 20.386 1.00 98.19 69 GLY A O 1
ATOM 505 N N . PRO A 1 70 ? -6.213 2.162 21.464 1.00 97.69 70 PRO A N 1
ATOM 506 C CA . PRO A 1 70 ? -6.642 1.414 22.646 1.00 97.69 70 PRO A CA 1
ATOM 507 C C . PRO A 1 70 ? -7.897 1.989 23.317 1.00 97.69 70 PRO A C 1
ATOM 509 O O . PRO A 1 70 ? -8.793 1.241 23.694 1.00 97.69 70 PRO A O 1
ATOM 512 N N . ALA A 1 71 ? -8.027 3.318 23.400 1.00 98.12 71 ALA A N 1
ATOM 513 C CA . ALA A 1 71 ? -9.196 3.970 24.001 1.00 98.12 71 ALA A CA 1
ATOM 514 C C . ALA A 1 71 ? -10.469 3.857 23.136 1.00 98.12 71 ALA A C 1
ATOM 516 O O . ALA A 1 71 ? -11.584 4.046 23.636 1.00 98.12 71 ALA A O 1
ATOM 517 N N . ARG A 1 72 ? -10.318 3.550 21.843 1.00 98.31 72 ARG A N 1
ATOM 518 C CA . ARG A 1 72 ? -11.401 3.381 20.858 1.00 98.31 72 ARG A CA 1
ATOM 519 C C . ARG A 1 72 ? -11.826 1.924 20.668 1.00 98.31 72 ARG A C 1
ATOM 521 O O . ARG A 1 72 ? -12.758 1.662 19.913 1.00 98.31 72 ARG A O 1
ATOM 528 N N . ARG A 1 73 ? -11.167 0.991 21.348 1.00 98.38 73 ARG A N 1
ATOM 529 C CA . ARG A 1 73 ? -11.507 -0.431 21.368 1.00 98.38 73 ARG A CA 1
ATOM 530 C C . ARG A 1 73 ? -12.548 -0.726 22.446 1.00 98.38 73 ARG A C 1
ATOM 532 O O . ARG A 1 73 ? -12.561 -0.068 23.488 1.00 98.38 73 ARG A O 1
ATOM 539 N N . GLU A 1 74 ? -13.425 -1.688 22.193 1.00 97.69 74 GLU A N 1
ATOM 540 C CA . GLU A 1 74 ? -14.365 -2.175 23.201 1.00 97.69 74 GLU A CA 1
ATOM 541 C C . GLU A 1 74 ? -13.596 -2.842 24.357 1.00 97.69 74 GLU A C 1
ATOM 543 O O . GLU A 1 74 ? -12.771 -3.720 24.096 1.00 97.69 74 GLU A O 1
ATOM 548 N N . PRO A 1 75 ? -13.835 -2.466 25.631 1.00 94.94 75 PRO A N 1
ATOM 549 C CA . PRO A 1 75 ? -13.021 -2.932 26.761 1.00 94.94 75 PRO A CA 1
ATOM 550 C C . PRO A 1 75 ? -12.971 -4.454 26.942 1.00 94.94 75 PRO A C 1
ATOM 552 O O . PRO A 1 75 ? -11.977 -4.974 27.436 1.00 94.94 75 PRO A O 1
ATOM 555 N N . ASN A 1 76 ? -14.028 -5.160 26.531 1.00 94.56 76 ASN A N 1
ATOM 556 C CA . ASN A 1 76 ? -14.160 -6.613 26.672 1.00 94.56 76 ASN A CA 1
ATOM 557 C C . ASN A 1 76 ? -14.157 -7.337 25.312 1.00 94.56 76 ASN A C 1
ATOM 559 O O . ASN A 1 76 ? -14.595 -8.483 25.219 1.00 94.56 76 ASN A O 1
ATOM 563 N N . GLY A 1 77 ? -13.705 -6.666 24.247 1.00 93.25 77 GLY A N 1
ATOM 564 C CA . GLY A 1 77 ? -13.884 -7.143 22.878 1.00 93.25 77 GLY A CA 1
ATOM 565 C C . GLY A 1 77 ? -15.350 -7.120 22.435 1.00 93.25 77 GLY A C 1
ATOM 566 O O . GLY A 1 77 ? -16.200 -6.470 23.043 1.00 93.25 77 GLY A O 1
ATOM 567 N N . GLY A 1 78 ? -15.652 -7.817 21.343 1.00 95.00 78 GLY A N 1
ATOM 568 C CA . GLY A 1 78 ? -16.998 -7.859 20.777 1.00 95.00 78 GLY A CA 1
ATOM 569 C C . GLY A 1 78 ? -17.136 -8.885 19.656 1.00 95.00 78 GLY A C 1
ATOM 570 O O . GLY A 1 78 ? -16.363 -9.839 19.579 1.00 95.00 78 GLY A O 1
ATOM 571 N N . ALA A 1 79 ? -18.121 -8.683 18.777 1.00 92.88 79 ALA A N 1
ATOM 572 C CA . ALA A 1 79 ? -18.491 -9.629 17.717 1.00 92.88 79 ALA A CA 1
ATOM 573 C C . ALA A 1 79 ? -17.342 -10.013 16.761 1.00 92.88 79 ALA A C 1
ATOM 575 O O . ALA A 1 79 ? -17.409 -11.056 16.117 1.00 92.88 79 ALA A O 1
ATOM 576 N N . TRP A 1 80 ? -16.289 -9.195 16.691 1.00 92.31 80 TRP A N 1
ATOM 577 C CA . TRP A 1 80 ? -15.132 -9.381 15.810 1.00 92.31 80 TRP A CA 1
ATOM 578 C C . TRP A 1 80 ? -13.851 -9.723 16.587 1.00 92.31 80 TRP A C 1
ATOM 580 O O . TRP A 1 80 ? -12.743 -9.538 16.091 1.00 92.31 80 TRP A O 1
ATOM 590 N N . GLY A 1 81 ? -13.991 -10.215 17.823 1.00 95.94 81 GLY A N 1
ATOM 591 C CA . GLY A 1 81 ? -12.881 -10.620 18.683 1.00 95.94 81 GLY A CA 1
ATOM 592 C C . GLY A 1 81 ? -12.405 -9.523 19.647 1.00 95.94 81 GLY A C 1
ATOM 593 O O . GLY A 1 81 ? -13.094 -8.509 19.831 1.00 95.94 81 GLY A O 1
ATOM 594 N N . PRO A 1 82 ? -11.231 -9.710 20.286 1.00 96.25 82 PRO A N 1
ATOM 595 C CA . PRO A 1 82 ? -10.722 -8.814 21.334 1.00 96.25 82 PRO A CA 1
ATOM 596 C C . PRO A 1 82 ? -10.446 -7.398 20.826 1.00 96.25 82 PRO A C 1
ATOM 598 O O . PRO A 1 82 ? -10.452 -6.442 21.596 1.00 96.25 82 PRO A O 1
ATOM 601 N N . ASP A 1 83 ? -10.250 -7.259 19.518 1.00 97.25 83 ASP A N 1
ATOM 602 C CA . ASP A 1 83 ? -9.858 -6.009 18.890 1.00 97.25 83 ASP A CA 1
ATOM 603 C C . ASP A 1 83 ? -11.047 -5.163 18.425 1.00 97.25 83 ASP A C 1
ATOM 605 O O . ASP A 1 83 ? -10.848 -4.103 17.834 1.00 97.25 83 ASP A O 1
ATOM 609 N N . THR A 1 84 ? -12.279 -5.610 18.689 1.00 98.12 84 THR A N 1
ATOM 610 C CA . THR A 1 84 ? -13.511 -4.951 18.235 1.00 98.12 84 THR A CA 1
ATOM 611 C C . THR A 1 84 ? -13.520 -3.462 18.590 1.00 98.12 84 THR A C 1
ATOM 613 O O . THR A 1 84 ? -13.322 -3.082 19.743 1.00 98.12 84 THR A O 1
ATOM 616 N N . CYS A 1 85 ? -13.762 -2.610 17.595 1.00 98.38 85 CYS A N 1
ATOM 617 C CA . CYS A 1 85 ? -13.839 -1.167 17.795 1.00 98.38 85 CYS A CA 1
ATOM 618 C C . CYS A 1 85 ? -15.196 -0.728 18.342 1.00 98.38 85 CYS A C 1
ATOM 620 O O . CYS A 1 85 ? -16.229 -1.308 18.008 1.00 98.38 85 CYS A O 1
ATOM 622 N N . LYS A 1 86 ? -15.182 0.352 19.130 1.00 98.19 86 LYS A N 1
ATOM 623 C CA . LYS A 1 86 ? -16.392 1.056 19.563 1.00 98.19 86 LYS A CA 1
ATOM 624 C C . LYS A 1 86 ? -17.176 1.586 18.368 1.00 98.19 86 LYS A C 1
ATOM 626 O O . LYS A 1 86 ? -16.599 1.897 17.323 1.00 98.19 86 LYS A O 1
ATOM 631 N N . SER A 1 87 ? -18.484 1.769 18.555 1.00 97.00 87 SER A N 1
ATOM 632 C CA . SER A 1 87 ? -19.355 2.385 17.544 1.00 97.00 87 SER A CA 1
ATOM 633 C C . SER A 1 87 ? -18.781 3.714 17.029 1.00 97.00 87 SER A C 1
ATOM 635 O O . SER A 1 87 ? -18.339 4.559 17.810 1.00 97.00 87 SER A O 1
ATOM 637 N N . GLY A 1 88 ? -18.764 3.879 15.703 1.00 97.50 88 GLY A N 1
ATOM 638 C CA . GLY A 1 88 ? -18.163 5.027 15.013 1.00 97.50 88 GLY A CA 1
ATOM 639 C C . GLY A 1 88 ? -16.683 4.867 14.639 1.00 97.50 88 GLY A C 1
ATOM 640 O O . GLY A 1 88 ? -16.156 5.719 13.924 1.00 97.50 88 GLY A O 1
ATOM 641 N N . TYR A 1 89 ? -16.024 3.782 15.055 1.00 98.56 89 TYR A N 1
ATOM 642 C CA . TYR A 1 89 ? -14.638 3.464 14.701 1.00 98.56 89 TYR A CA 1
ATOM 643 C C . TYR A 1 89 ? -14.536 2.141 13.939 1.00 98.56 89 TYR A C 1
ATOM 645 O O . TYR A 1 89 ? -15.383 1.259 14.058 1.00 98.56 89 TYR A O 1
ATOM 653 N N . VAL A 1 90 ? -13.469 2.003 13.157 1.00 98.38 90 VAL A N 1
ATOM 654 C CA . VAL A 1 90 ? -13.144 0.799 12.382 1.00 98.38 90 VAL A CA 1
ATOM 655 C C . VAL A 1 90 ? -11.664 0.469 12.540 1.00 98.38 90 VAL A C 1
ATOM 657 O O . VAL A 1 90 ? -10.872 1.339 12.903 1.00 98.38 90 VAL A O 1
ATOM 660 N N . TRP A 1 91 ? -11.266 -0.768 12.245 1.00 98.44 91 TRP A N 1
ATOM 661 C CA . TRP A 1 91 ? -9.849 -1.080 12.063 1.00 98.44 91 TRP A CA 1
ATOM 662 C C . TRP A 1 91 ? -9.280 -0.275 10.897 1.00 98.44 91 TRP A C 1
ATOM 664 O O . TRP A 1 91 ? -9.938 -0.119 9.866 1.00 98.44 91 TRP A O 1
ATOM 674 N N . ARG A 1 92 ? -8.065 0.251 11.062 1.00 98.31 92 ARG A N 1
ATOM 675 C CA . ARG A 1 92 ? -7.383 1.019 10.016 1.00 98.31 92 ARG A CA 1
ATOM 676 C C . ARG A 1 92 ? -6.986 0.155 8.823 1.00 98.31 92 ARG A C 1
ATOM 678 O O . ARG A 1 92 ? -7.027 0.647 7.701 1.00 98.31 92 ARG A O 1
ATOM 685 N N . GLU A 1 93 ? -6.640 -1.111 9.053 1.00 96.38 93 GLU A N 1
ATOM 686 C CA . GLU A 1 93 ? -6.346 -2.092 8.001 1.00 96.38 93 GLU A CA 1
ATOM 687 C C . GLU A 1 93 ? -5.235 -1.657 7.021 1.00 96.38 93 GLU A C 1
ATOM 689 O O . GLU A 1 93 ? -5.335 -1.919 5.822 1.00 96.38 93 GLU A O 1
ATOM 694 N N . THR A 1 94 ? -4.151 -1.020 7.490 1.00 96.56 94 THR A N 1
ATOM 695 C CA . THR A 1 94 ? -2.965 -0.803 6.623 1.00 96.56 94 THR A CA 1
ATOM 696 C C . THR A 1 94 ? -2.352 -2.118 6.138 1.00 96.56 94 THR A C 1
ATOM 698 O O . THR A 1 94 ? -1.721 -2.163 5.083 1.00 96.56 94 THR A O 1
ATOM 701 N N . ARG A 1 95 ? -2.548 -3.180 6.923 1.00 94.94 95 ARG A N 1
ATOM 702 C CA . ARG A 1 95 ? -2.269 -4.587 6.629 1.00 94.94 95 ARG A CA 1
ATOM 703 C C . ARG A 1 95 ? -3.213 -5.480 7.442 1.00 94.94 95 ARG A C 1
ATOM 705 O O . ARG A 1 95 ? -3.842 -4.966 8.369 1.00 94.94 95 ARG A O 1
ATOM 712 N N . PRO A 1 96 ? -3.292 -6.800 7.178 1.00 93.44 96 PRO A N 1
ATOM 713 C CA . PRO A 1 96 ? -4.198 -7.690 7.911 1.00 93.44 96 PRO A CA 1
ATOM 714 C C . PRO A 1 96 ? -4.026 -7.684 9.436 1.00 93.44 96 PRO A C 1
ATOM 716 O O . PRO A 1 96 ? -4.987 -7.928 10.146 1.00 93.44 96 PRO A O 1
ATOM 719 N N . SER A 1 97 ? -2.828 -7.388 9.949 1.00 93.00 97 SER A N 1
ATOM 720 C CA . SER A 1 97 ? -2.567 -7.304 11.392 1.00 93.00 97 SER A CA 1
ATOM 721 C C . SER A 1 97 ? -2.869 -5.936 12.025 1.00 93.00 97 SER A C 1
ATOM 723 O O . SER A 1 97 ? -2.712 -5.780 13.235 1.00 93.00 97 SER A O 1
ATOM 725 N N . ASP A 1 98 ? -3.274 -4.928 11.247 1.00 97.69 98 ASP A N 1
ATOM 726 C CA . ASP A 1 98 ? -3.514 -3.569 11.744 1.00 97.69 98 ASP A CA 1
ATOM 727 C C . ASP A 1 98 ? -4.961 -3.368 12.207 1.00 97.69 98 ASP A C 1
ATOM 729 O O . ASP A 1 98 ? -5.817 -2.849 11.483 1.00 97.69 98 ASP A O 1
ATOM 733 N N . HIS A 1 99 ? -5.211 -3.754 13.456 1.00 97.56 99 HIS A N 1
ATOM 734 C CA . HIS A 1 99 ? -6.495 -3.583 14.137 1.00 97.56 99 HIS A CA 1
ATOM 735 C C . HIS A 1 99 ? -6.548 -2.344 15.048 1.00 97.56 99 HIS A C 1
ATOM 737 O O . HIS A 1 99 ? -7.257 -2.319 16.064 1.00 97.56 99 HIS A O 1
ATOM 743 N N . VAL A 1 100 ? -5.778 -1.300 14.729 1.00 98.44 100 VAL A N 1
ATOM 744 C CA . VAL A 1 100 ? -5.883 -0.014 15.427 1.00 98.44 100 VAL A CA 1
ATOM 745 C C . VAL A 1 100 ? -7.240 0.614 15.101 1.00 98.44 100 VAL A C 1
ATOM 747 O O . VAL A 1 100 ? -7.594 0.774 13.933 1.00 98.44 100 VAL A O 1
ATOM 750 N N . CYS A 1 101 ? -8.008 0.964 16.135 1.00 98.62 101 CYS A N 1
ATOM 751 C CA . CYS A 1 101 ? -9.328 1.572 15.979 1.00 98.62 101 CYS A CA 1
ATOM 752 C C . CYS A 1 101 ? -9.222 3.063 15.633 1.00 98.62 101 CYS A C 1
ATOM 754 O O . CYS A 1 101 ? -8.762 3.883 16.435 1.00 98.62 101 CYS A O 1
ATOM 756 N N . VAL A 1 102 ? -9.681 3.421 14.437 1.00 98.75 102 VAL A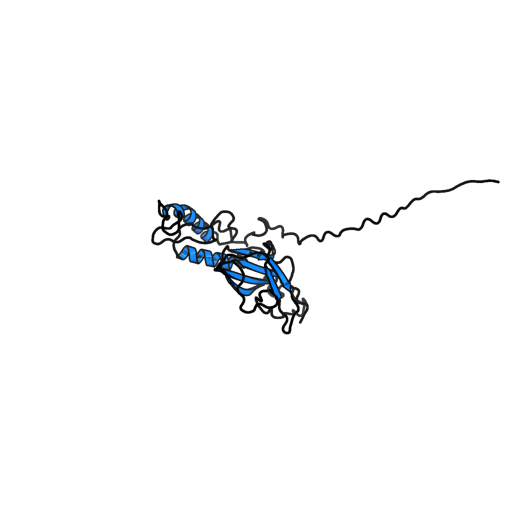 N 1
ATOM 757 C CA . VAL A 1 102 ? -9.566 4.757 13.837 1.00 98.75 102 VAL A CA 1
ATOM 758 C C . VAL A 1 102 ? -10.899 5.215 13.239 1.00 98.75 102 VAL A C 1
ATOM 760 O O . VAL A 1 102 ? -11.808 4.399 13.057 1.00 98.75 102 VAL A O 1
ATOM 763 N N . PRO A 1 103 ? -11.072 6.518 12.954 1.00 98.44 103 PRO A N 1
ATOM 764 C CA . PRO A 1 103 ? -12.213 6.987 12.174 1.00 98.44 103 PRO A CA 1
ATOM 765 C C . PRO A 1 103 ? -12.273 6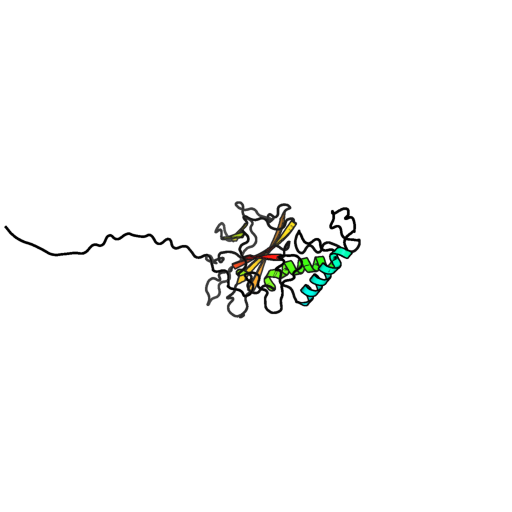.304 10.793 1.00 98.44 103 PRO A C 1
ATOM 767 O O . PRO A 1 103 ? -11.221 6.041 10.209 1.00 98.44 103 PRO A O 1
ATOM 770 N N . PRO A 1 104 ? -13.464 6.073 10.207 1.00 98.50 104 PRO A N 1
ATOM 771 C CA . PRO A 1 104 ? -13.594 5.432 8.894 1.00 98.50 104 PRO A CA 1
ATOM 772 C C . PRO A 1 104 ? -12.752 6.066 7.779 1.00 98.50 104 PRO A C 1
ATOM 774 O O . PRO A 1 104 ? -12.121 5.346 7.010 1.00 98.50 104 PRO A O 1
ATOM 777 N N . ALA A 1 105 ? -12.650 7.398 7.754 1.00 98.31 105 ALA A N 1
ATOM 778 C CA . ALA A 1 105 ? -11.838 8.119 6.771 1.00 98.31 105 ALA A CA 1
ATOM 779 C C . ALA A 1 105 ? -10.338 7.767 6.838 1.00 98.31 105 ALA A C 1
ATOM 781 O O . ALA A 1 105 ? -9.643 7.809 5.823 1.00 98.31 105 ALA A O 1
ATOM 782 N N . SER A 1 106 ? -9.828 7.391 8.014 1.00 98.44 106 SER A N 1
ATOM 783 C CA . SER A 1 106 ? -8.434 6.981 8.190 1.00 98.44 106 SER A CA 1
ATOM 784 C C . SER A 1 106 ? -8.148 5.618 7.566 1.00 98.44 106 SER A C 1
ATOM 786 O O . SER A 1 106 ? -7.074 5.419 7.003 1.00 98.44 106 SER A O 1
ATOM 788 N N . ARG A 1 107 ? -9.119 4.694 7.589 1.00 98.25 107 ARG A N 1
ATOM 789 C CA . ARG A 1 107 ? -9.028 3.420 6.858 1.00 98.25 107 ARG A CA 1
ATOM 790 C C . ARG A 1 107 ? -8.990 3.652 5.349 1.00 98.25 107 ARG A C 1
ATOM 792 O O . ARG A 1 107 ? -8.209 3.016 4.645 1.00 98.25 107 ARG A O 1
ATOM 799 N N . ASP A 1 108 ? -9.799 4.581 4.848 1.00 97.81 108 ASP A N 1
ATOM 800 C CA . ASP A 1 108 ? -9.785 4.924 3.424 1.00 97.81 108 ASP A CA 1
ATOM 801 C C . ASP A 1 108 ? -8.447 5.561 3.027 1.00 97.81 108 ASP A C 1
ATOM 803 O O . ASP A 1 108 ? -7.871 5.203 1.999 1.00 97.81 108 ASP A O 1
ATOM 807 N N . ARG A 1 109 ? -7.881 6.423 3.884 1.00 97.88 109 ARG A N 1
ATOM 808 C CA . ARG A 1 109 ? -6.538 6.975 3.675 1.00 97.88 109 ARG A CA 1
ATOM 809 C C . ARG A 1 109 ? -5.451 5.905 3.680 1.00 97.88 109 ARG A C 1
ATOM 811 O O . ARG A 1 109 ? -4.626 5.906 2.778 1.00 97.88 109 ARG A O 1
ATOM 818 N N . ALA A 1 110 ? -5.485 4.963 4.620 1.00 97.50 110 ALA A N 1
ATOM 819 C CA . ALA A 1 110 ? -4.537 3.851 4.668 1.00 97.50 110 ALA A CA 1
ATOM 820 C C . ALA A 1 110 ? -4.506 3.043 3.357 1.00 97.50 110 ALA A C 1
ATOM 822 O O . ALA A 1 110 ? -3.431 2.663 2.888 1.00 97.50 110 ALA A O 1
ATOM 823 N N . ARG A 1 111 ? -5.672 2.826 2.733 1.00 96.25 111 ARG A N 1
ATOM 824 C CA . ARG A 1 111 ? -5.786 2.156 1.425 1.00 96.25 111 ARG A CA 1
ATOM 825 C C . ARG A 1 111 ? -5.184 2.992 0.297 1.00 96.25 111 ARG A C 1
ATOM 827 O O . ARG A 1 111 ? -4.476 2.447 -0.547 1.00 96.25 111 ARG A O 1
ATOM 834 N N . VAL A 1 112 ? -5.426 4.304 0.300 1.00 96.88 112 VAL A N 1
ATOM 835 C CA . VAL A 1 112 ? -4.813 5.232 -0.665 1.00 96.88 112 VAL A CA 1
ATOM 836 C C . VAL A 1 112 ? -3.292 5.238 -0.514 1.00 96.88 112 VAL A C 1
ATOM 838 O O . VAL A 1 112 ? -2.596 5.056 -1.510 1.00 96.88 112 VAL A O 1
ATOM 841 N N . ASP A 1 113 ? -2.775 5.350 0.710 1.00 97.75 113 ASP A N 1
ATOM 842 C CA . ASP A 1 113 ? -1.337 5.316 0.998 1.00 97.75 113 ASP A CA 1
ATOM 843 C C . ASP A 1 113 ? -0.695 4.026 0.457 1.00 97.75 113 ASP A C 1
ATOM 845 O O . ASP A 1 113 ? 0.339 4.081 -0.205 1.00 97.75 113 ASP A O 1
ATOM 849 N N . ASN A 1 114 ? -1.340 2.868 0.659 1.00 97.69 114 ASN A N 1
ATOM 850 C CA . ASN A 1 114 ? -0.863 1.594 0.112 1.00 97.69 114 ASN A CA 1
ATOM 851 C C . ASN A 1 114 ? -0.832 1.594 -1.428 1.00 97.69 114 ASN A C 1
ATOM 853 O O . ASN A 1 114 ? 0.106 1.061 -2.012 1.00 97.69 114 ASN A O 1
ATOM 857 N N . SER A 1 115 ? -1.825 2.193 -2.096 1.00 94.19 115 SER A N 1
ATOM 858 C CA . SER A 1 115 ? -1.859 2.284 -3.568 1.00 94.19 115 SER A CA 1
ATOM 859 C C . SER A 1 115 ? -0.820 3.254 -4.147 1.00 94.19 115 SER A C 1
ATOM 861 O O . SER A 1 115 ? -0.366 3.076 -5.275 1.00 94.19 115 SER A O 1
ATOM 863 N N . LEU A 1 116 ? -0.423 4.269 -3.371 1.00 94.38 116 LEU A N 1
ATOM 864 C CA . LEU A 1 116 ? 0.552 5.283 -3.776 1.00 94.38 116 LEU A CA 1
ATOM 865 C C . LEU A 1 116 ? 1.993 4.929 -3.401 1.00 94.38 116 LEU A C 1
ATOM 867 O O . LEU A 1 116 ? 2.911 5.622 -3.836 1.00 94.38 116 LEU A O 1
ATOM 871 N N . ALA A 1 117 ? 2.203 3.835 -2.666 1.00 95.44 117 ALA A N 1
ATOM 872 C CA . ALA A 1 117 ? 3.512 3.363 -2.229 1.00 95.44 117 ALA A CA 1
ATOM 873 C C . ALA A 1 117 ? 4.617 3.406 -3.314 1.00 95.44 117 ALA A C 1
ATOM 875 O O . ALA A 1 117 ? 5.713 3.888 -3.008 1.00 95.44 117 ALA A O 1
ATOM 876 N N . PRO A 1 118 ? 4.399 2.988 -4.582 1.00 93.31 118 PRO A N 1
ATOM 877 C CA . PRO A 1 118 ? 5.481 2.985 -5.568 1.00 93.31 118 PRO A CA 1
ATOM 878 C C . PRO A 1 118 ? 5.900 4.390 -6.032 1.00 93.31 118 PRO A C 1
ATOM 880 O O . PRO A 1 118 ? 6.945 4.520 -6.661 1.00 93.31 118 PRO A O 1
ATOM 883 N N . TYR A 1 119 ? 5.134 5.436 -5.710 1.00 92.88 119 TYR A N 1
ATOM 884 C CA . TYR A 1 119 ? 5.471 6.830 -6.018 1.00 92.88 119 TYR A CA 1
ATOM 885 C C . TYR A 1 119 ? 6.164 7.557 -4.859 1.00 92.88 119 TYR A C 1
ATOM 887 O O . TYR A 1 119 ? 6.673 8.659 -5.047 1.00 92.88 119 TYR A O 1
ATOM 895 N N . THR A 1 120 ? 6.157 6.980 -3.656 1.00 95.50 120 THR A N 1
ATOM 896 C CA . THR A 1 120 ? 6.676 7.621 -2.435 1.00 95.50 120 THR A CA 1
ATOM 897 C C . THR A 1 120 ? 7.974 6.988 -1.927 1.00 95.50 120 THR A C 1
ATOM 899 O O . THR A 1 120 ? 8.633 7.529 -1.035 1.00 95.50 120 THR A O 1
ATOM 902 N N . ILE A 1 121 ? 8.372 5.859 -2.512 1.00 94.44 121 ILE A N 1
ATOM 903 C CA . ILE A 1 121 ? 9.673 5.210 -2.328 1.00 94.44 121 ILE A CA 1
ATOM 904 C C . ILE A 1 121 ? 10.717 5.793 -3.298 1.00 94.44 121 ILE A C 1
ATOM 906 O O . ILE A 1 121 ? 10.382 6.216 -4.402 1.00 94.44 121 ILE A O 1
ATOM 910 N N . LEU A 1 122 ? 11.993 5.803 -2.907 1.00 92.88 122 LEU A N 1
ATOM 911 C CA . LEU A 1 122 ? 13.078 6.389 -3.700 1.00 92.88 122 LEU A CA 1
ATOM 912 C C . LEU A 1 122 ? 13.365 5.609 -4.990 1.00 92.88 122 LEU A C 1
ATOM 914 O O . LEU A 1 122 ? 13.535 6.208 -6.048 1.00 92.88 122 LEU A O 1
ATOM 918 N N . LEU A 1 123 ? 13.446 4.281 -4.895 1.00 90.44 123 LEU A N 1
ATOM 919 C CA . LEU A 1 123 ? 13.761 3.414 -6.027 1.00 90.44 123 LEU A CA 1
ATOM 920 C C . LEU A 1 123 ? 12.944 2.117 -5.931 1.00 90.44 123 LEU A C 1
ATOM 922 O O . LEU A 1 123 ? 13.392 1.156 -5.303 1.00 90.44 123 LEU A O 1
ATOM 926 N N . PRO A 1 124 ? 11.750 2.056 -6.552 1.00 90.06 124 PRO A N 1
ATOM 927 C CA . PRO A 1 124 ? 10.877 0.883 -6.476 1.00 90.06 124 PRO A CA 1
ATOM 928 C C . PRO A 1 124 ? 11.551 -0.416 -6.938 1.00 90.06 124 PRO A C 1
ATOM 930 O O . PRO A 1 124 ? 11.271 -1.487 -6.408 1.00 90.06 124 PRO A O 1
ATOM 933 N N . THR A 1 125 ? 12.480 -0.333 -7.891 1.00 87.69 125 THR A N 1
ATOM 934 C CA . THR A 1 125 ? 13.213 -1.484 -8.442 1.00 87.69 125 THR A CA 1
ATOM 935 C C . THR A 1 125 ? 14.353 -1.994 -7.566 1.00 87.69 125 THR A C 1
ATOM 937 O O . THR A 1 125 ? 15.008 -2.963 -7.936 1.00 87.69 125 THR A O 1
ATOM 940 N N . ALA A 1 126 ? 14.626 -1.344 -6.432 1.00 89.62 126 ALA A N 1
ATOM 941 C CA . ALA A 1 126 ? 15.538 -1.866 -5.416 1.00 89.62 126 ALA A CA 1
ATOM 942 C C . ALA A 1 126 ? 14.837 -2.830 -4.447 1.00 89.62 126 ALA A C 1
ATOM 944 O O . ALA A 1 126 ? 15.500 -3.487 -3.646 1.00 89.62 126 ALA A O 1
ATOM 945 N N . THR A 1 127 ? 13.502 -2.903 -4.490 1.00 91.88 127 THR A N 1
ATOM 946 C CA . THR A 1 127 ? 12.724 -3.758 -3.591 1.00 91.88 127 THR A CA 1
ATOM 947 C C . THR A 1 127 ? 12.928 -5.239 -3.910 1.00 91.88 127 THR A C 1
ATOM 949 O O . THR A 1 127 ? 13.080 -5.601 -5.080 1.00 91.88 127 THR A O 1
ATOM 952 N N . PRO A 1 128 ? 12.941 -6.120 -2.893 1.00 91.31 128 PRO A N 1
ATOM 953 C CA . PRO A 1 128 ? 13.094 -7.553 -3.111 1.00 91.31 128 PRO A CA 1
ATOM 954 C C . PRO A 1 128 ? 11.934 -8.124 -3.933 1.00 91.31 128 PRO A C 1
ATOM 956 O O . PRO A 1 128 ? 10.846 -7.553 -4.007 1.00 91.31 128 PRO A O 1
ATOM 959 N N . THR A 1 129 ? 12.141 -9.307 -4.509 1.00 87.38 129 THR A N 1
ATOM 960 C CA . THR A 1 129 ? 11.099 -9.990 -5.289 1.00 87.38 129 THR A CA 1
ATOM 961 C C . THR A 1 129 ? 9.931 -10.476 -4.454 1.00 87.38 129 THR A C 1
ATOM 963 O O . THR A 1 129 ? 8.856 -10.690 -4.998 1.00 87.38 129 THR A O 1
ATOM 966 N N . ASN A 1 130 ? 10.132 -10.718 -3.156 1.00 84.38 130 ASN A N 1
ATOM 967 C CA . ASN A 1 130 ? 9.125 -11.308 -2.269 1.00 84.38 130 ASN A CA 1
ATOM 968 C C . ASN A 1 130 ? 8.486 -12.595 -2.854 1.00 84.38 130 ASN A C 1
ATOM 970 O O . ASN A 1 130 ? 7.288 -12.846 -2.711 1.00 84.38 130 ASN A O 1
ATOM 974 N N . GLY A 1 131 ? 9.291 -13.417 -3.545 1.00 77.44 131 GLY A N 1
ATOM 975 C CA . GLY A 1 131 ? 8.842 -14.677 -4.161 1.00 77.44 131 GLY A CA 1
ATOM 976 C C . GLY A 1 131 ? 8.060 -14.518 -5.474 1.00 77.44 131 GLY A C 1
ATOM 977 O O . GLY A 1 131 ? 7.456 -15.480 -5.963 1.00 77.44 131 GLY A O 1
ATOM 978 N N . ILE A 1 132 ? 8.068 -13.317 -6.054 1.00 77.50 132 ILE A N 1
ATOM 979 C CA . ILE A 1 132 ? 7.390 -12.988 -7.308 1.00 77.50 132 ILE A CA 1
ATOM 980 C C . ILE A 1 132 ? 8.377 -13.117 -8.474 1.00 77.50 132 ILE A C 1
ATOM 982 O O . ILE A 1 132 ? 9.426 -12.471 -8.486 1.00 77.50 132 ILE A O 1
ATOM 986 N N . ALA A 1 133 ? 8.028 -13.930 -9.473 1.00 74.12 133 ALA A N 1
ATOM 987 C CA . ALA A 1 133 ? 8.789 -14.069 -10.708 1.00 74.12 133 ALA A CA 1
ATOM 988 C C . ALA A 1 133 ? 7.963 -13.564 -11.901 1.00 74.12 133 ALA A C 1
ATOM 990 O O . ALA A 1 133 ? 6.811 -13.944 -12.097 1.00 74.12 133 ALA A O 1
ATOM 991 N N . VAL A 1 134 ? 8.551 -12.716 -12.740 1.00 69.44 134 VAL A N 1
ATOM 992 C CA . VAL A 1 134 ? 7.966 -12.381 -14.046 1.00 69.44 134 VAL A CA 1
ATOM 993 C C . VAL A 1 134 ? 8.732 -13.146 -15.106 1.00 69.44 134 VAL A C 1
ATOM 995 O O . VAL A 1 134 ? 9.953 -13.028 -15.168 1.00 69.44 134 VAL A O 1
ATOM 998 N N . ASN A 1 135 ? 8.013 -13.886 -15.948 1.00 67.62 135 ASN A N 1
ATOM 999 C CA . ASN A 1 135 ? 8.583 -14.550 -17.109 1.00 67.62 135 ASN A CA 1
ATOM 1000 C C . ASN A 1 135 ? 7.966 -13.966 -18.382 1.00 67.62 135 ASN A C 1
ATOM 1002 O O . ASN A 1 135 ? 6.750 -13.902 -18.557 1.00 67.62 135 ASN A O 1
ATOM 1006 N N . GLU A 1 136 ? 8.804 -13.562 -19.323 1.00 65.81 136 GLU A N 1
ATOM 1007 C CA . GLU A 1 136 ? 8.320 -13.275 -20.665 1.00 65.81 136 GLU A CA 1
ATOM 1008 C C . GLU A 1 136 ? 8.105 -14.607 -21.393 1.00 65.81 136 GLU A C 1
ATOM 1010 O O . GLU A 1 136 ? 9.044 -15.389 -21.557 1.00 65.81 136 GLU A O 1
ATOM 1015 N N . VAL A 1 137 ? 6.869 -14.900 -21.807 1.00 60.25 137 VAL A N 1
ATOM 1016 C CA . VAL A 1 137 ? 6.571 -16.120 -22.563 1.00 60.25 137 VAL A CA 1
ATOM 1017 C C . VAL A 1 137 ? 6.191 -15.735 -23.975 1.00 60.25 137 VAL A C 1
ATOM 1019 O O . VAL A 1 137 ? 5.135 -15.170 -24.241 1.00 60.25 137 VAL A O 1
ATOM 1022 N N . ARG A 1 138 ? 7.049 -16.107 -24.921 1.00 57.00 138 ARG A N 1
ATOM 1023 C CA . ARG A 1 138 ? 6.777 -15.909 -26.340 1.00 57.00 138 ARG A CA 1
ATOM 1024 C C . ARG A 1 138 ? 5.798 -16.973 -26.841 1.00 57.00 138 ARG A C 1
ATOM 1026 O O . ARG A 1 138 ? 6.215 -17.995 -27.376 1.00 57.00 138 ARG A O 1
ATOM 1033 N N . SER A 1 139 ? 4.499 -16.747 -26.666 1.00 49.25 139 SER A N 1
ATOM 1034 C CA . SER A 1 139 ? 3.458 -17.656 -27.157 1.00 49.25 139 SER A CA 1
ATOM 1035 C C . SER A 1 139 ? 2.294 -16.889 -27.784 1.00 49.25 139 SER A C 1
ATOM 1037 O O . SER A 1 139 ? 1.631 -16.127 -27.096 1.00 49.25 139 SER A O 1
ATOM 1039 N N . GLY A 1 140 ? 1.994 -17.156 -29.060 1.00 53.38 140 GLY A N 1
ATOM 1040 C CA . GLY A 1 140 ? 0.874 -16.545 -29.792 1.00 53.38 140 GLY A CA 1
ATOM 1041 C C . GLY A 1 140 ? 1.185 -15.181 -30.426 1.00 53.38 140 GLY A C 1
ATOM 1042 O O . GLY A 1 140 ? 2.258 -14.620 -30.226 1.00 53.38 140 GLY A O 1
ATOM 1043 N N . TYR A 1 141 ? 0.244 -14.676 -31.231 1.00 48.81 141 TYR A N 1
ATOM 1044 C CA . TYR A 1 141 ? 0.261 -13.324 -31.798 1.00 48.81 141 TYR A CA 1
ATOM 1045 C C . TYR A 1 141 ? -1.031 -12.597 -31.379 1.00 48.81 141 TYR A C 1
ATOM 1047 O O . TYR A 1 141 ? -2.110 -13.108 -31.696 1.00 48.81 141 TYR A O 1
ATOM 1055 N N . PRO A 1 142 ? -0.961 -11.436 -30.696 1.00 51.38 142 PRO A N 1
ATOM 1056 C CA . PRO A 1 142 ? 0.252 -10.748 -30.235 1.00 51.38 142 PRO A CA 1
ATOM 1057 C C . PRO A 1 142 ? 0.930 -11.461 -29.048 1.00 51.38 142 PRO A C 1
ATOM 1059 O O . PRO A 1 142 ? 0.272 -12.153 -28.277 1.00 51.38 142 PRO A O 1
ATOM 1062 N N . TYR A 1 143 ? 2.249 -11.290 -28.915 1.00 59.03 143 TYR A N 1
ATOM 1063 C CA . TYR A 1 143 ? 3.043 -11.841 -27.808 1.00 59.03 143 TYR A CA 1
ATOM 1064 C C . TYR A 1 143 ? 2.649 -11.212 -26.456 1.00 59.03 143 TYR A C 1
ATOM 1066 O O . TYR A 1 143 ? 2.227 -10.054 -26.415 1.00 59.03 143 TYR A O 1
ATOM 1074 N N . HIS A 1 144 ? 2.820 -11.937 -25.340 1.00 55.69 144 HIS A N 1
ATOM 1075 C CA . HIS A 1 144 ? 2.447 -11.455 -24.001 1.00 55.69 144 HIS A CA 1
ATOM 1076 C C . HIS A 1 144 ? 3.478 -11.778 -22.908 1.00 55.69 144 HIS A C 1
ATOM 1078 O O . HIS A 1 144 ? 4.171 -12.790 -22.941 1.00 55.69 144 HIS A O 1
ATOM 1084 N N . THR A 1 145 ? 3.542 -10.936 -21.878 1.00 59.81 145 THR A N 1
ATOM 1085 C CA . THR A 1 145 ? 4.325 -11.195 -20.658 1.00 59.81 145 THR A CA 1
ATOM 1086 C C . THR A 1 145 ? 3.472 -11.976 -19.655 1.00 59.81 145 THR A C 1
ATOM 1088 O O . THR A 1 145 ? 2.326 -11.601 -19.403 1.00 59.81 145 THR A O 1
ATOM 1091 N N . GLN A 1 146 ? 4.006 -13.052 -19.065 1.00 64.06 146 GLN A N 1
ATOM 1092 C CA . GLN A 1 146 ? 3.306 -13.838 -18.042 1.00 64.06 146 GLN A CA 1
ATOM 1093 C C . GLN A 1 146 ? 3.939 -13.615 -16.666 1.00 64.06 146 GLN A C 1
ATOM 1095 O O . GLN A 1 146 ? 5.111 -13.900 -16.426 1.00 64.06 146 GLN A O 1
ATOM 1100 N N . LEU A 1 147 ? 3.147 -13.128 -15.716 1.00 66.38 147 LEU A N 1
ATOM 1101 C CA . LEU A 1 147 ? 3.577 -13.128 -14.326 1.00 66.38 147 LEU A CA 1
ATOM 1102 C C . LEU A 1 147 ? 3.239 -14.477 -13.698 1.00 66.38 147 LEU A C 1
ATOM 1104 O O . LEU A 1 147 ? 2.090 -14.921 -13.745 1.00 66.38 147 LEU A O 1
ATOM 1108 N N . TYR A 1 148 ? 4.227 -15.080 -13.045 1.00 66.94 148 TYR A N 1
ATOM 1109 C CA . TYR A 1 148 ? 4.032 -16.275 -12.243 1.00 66.94 148 TYR A CA 1
ATOM 1110 C C . TYR A 1 148 ? 4.478 -16.001 -10.817 1.00 66.94 148 TYR A C 1
ATOM 1112 O O . TYR A 1 148 ? 5.654 -15.788 -10.531 1.00 66.94 148 TYR A O 1
ATOM 1120 N N . THR A 1 149 ? 3.536 -16.023 -9.886 1.00 68.19 149 THR A N 1
ATOM 1121 C CA . THR A 1 149 ? 3.876 -15.858 -8.477 1.00 68.19 149 THR A CA 1
ATOM 1122 C C . THR A 1 149 ? 3.948 -17.228 -7.829 1.00 68.19 149 THR A C 1
ATOM 1124 O O . THR A 1 149 ? 3.045 -18.048 -7.973 1.00 68.19 149 THR A O 1
ATOM 1127 N N . THR A 1 150 ? 5.056 -17.494 -7.139 1.00 66.19 150 THR A N 1
ATOM 1128 C CA . THR A 1 150 ? 5.152 -18.669 -6.255 1.00 66.19 150 THR A CA 1
ATOM 1129 C C . THR A 1 150 ? 4.640 -18.359 -4.848 1.00 66.19 150 THR A C 1
ATOM 1131 O O . THR A 1 150 ? 4.466 -19.264 -4.038 1.00 66.19 150 THR A O 1
ATOM 1134 N N . SER A 1 151 ? 4.373 -17.079 -4.574 1.00 66.00 151 SER A N 1
ATOM 1135 C CA . SER A 1 151 ? 3.737 -16.566 -3.368 1.00 66.00 151 SER A CA 1
ATOM 1136 C C . SER A 1 151 ? 2.289 -16.131 -3.628 1.00 66.00 151 SER A C 1
ATOM 1138 O O . SER A 1 151 ? 1.892 -15.842 -4.763 1.00 66.00 151 SER A O 1
ATOM 1140 N N . SER A 1 152 ? 1.502 -16.093 -2.553 1.00 79.44 152 SER A N 1
ATOM 1141 C CA . SER A 1 152 ? 0.161 -15.507 -2.508 1.00 79.44 152 SER A CA 1
ATOM 1142 C C . SER A 1 152 ? 0.233 -14.049 -2.059 1.00 79.44 152 SER A C 1
ATOM 1144 O O . SER A 1 152 ? 1.013 -13.702 -1.170 1.00 79.44 152 SER A O 1
ATOM 1146 N N . PHE A 1 153 ? -0.622 -13.211 -2.628 1.00 90.12 153 PHE A N 1
ATOM 1147 C CA . PHE A 1 153 ? -0.838 -11.839 -2.177 1.00 90.12 153 PHE A CA 1
ATOM 1148 C C . PHE A 1 153 ? -1.871 -11.795 -1.050 1.00 90.12 153 PHE A C 1
ATOM 1150 O O . PHE A 1 153 ? -2.433 -12.818 -0.655 1.00 90.12 153 PHE A O 1
ATOM 1157 N N . THR A 1 154 ? -2.163 -10.605 -0.532 1.00 93.56 154 THR A N 1
ATOM 1158 C CA . THR A 1 154 ? -3.220 -10.448 0.468 1.00 93.56 154 THR A CA 1
ATOM 1159 C C . THR A 1 154 ? -4.572 -10.910 -0.101 1.00 93.56 154 THR A C 1
ATOM 1161 O O . THR A 1 154 ? -4.972 -10.427 -1.164 1.00 93.56 154 THR A O 1
ATOM 1164 N N . PRO A 1 155 ? -5.305 -11.815 0.577 1.00 93.12 155 PRO A N 1
ATOM 1165 C CA . PRO A 1 155 ? -6.600 -12.307 0.108 1.00 93.12 155 PRO A CA 1
ATOM 1166 C C . PRO A 1 155 ? -7.667 -11.223 -0.044 1.00 93.12 155 PRO A C 1
ATOM 1168 O O . PRO A 1 155 ? -7.795 -10.347 0.815 1.00 93.12 155 PRO A O 1
ATOM 1171 N N . ASN A 1 156 ? -8.490 -11.328 -1.091 1.00 92.38 156 ASN A N 1
ATOM 1172 C CA . ASN A 1 156 ? -9.585 -10.398 -1.404 1.00 92.38 156 ASN A CA 1
ATOM 1173 C C . ASN A 1 156 ? -9.144 -8.923 -1.490 1.00 92.38 156 ASN A C 1
ATOM 1175 O O . ASN A 1 156 ? -9.899 -8.006 -1.146 1.00 92.38 156 ASN A O 1
ATOM 1179 N N . LYS A 1 157 ? -7.899 -8.685 -1.900 1.00 93.81 157 LYS A N 1
ATOM 1180 C CA . LYS A 1 157 ? -7.335 -7.354 -2.141 1.00 93.81 157 LYS A CA 1
ATOM 1181 C C . LYS A 1 157 ? -7.011 -7.208 -3.618 1.00 93.81 157 LYS A C 1
ATOM 1183 O O . LYS A 1 157 ? -7.487 -7.968 -4.456 1.00 93.81 157 LYS A O 1
ATOM 1188 N N . ARG A 1 158 ? -6.282 -6.152 -3.951 1.00 91.94 158 ARG A N 1
ATOM 1189 C CA . ARG A 1 158 ? -5.885 -5.852 -5.317 1.00 91.94 158 ARG A CA 1
ATOM 1190 C C . ARG A 1 158 ? -4.380 -5.713 -5.385 1.00 91.94 158 ARG A C 1
ATOM 1192 O O . ARG A 1 158 ? -3.746 -5.264 -4.429 1.00 91.94 158 ARG A O 1
ATOM 1199 N N . VAL A 1 159 ? -3.834 -6.099 -6.522 1.00 90.50 159 VAL A N 1
ATOM 1200 C CA . VAL A 1 159 ? -2.411 -6.029 -6.809 1.00 90.50 159 VAL A CA 1
ATOM 1201 C C . VAL A 1 159 ? -2.235 -5.179 -8.049 1.00 90.50 159 VAL A C 1
ATOM 1203 O O . VAL A 1 159 ? -2.834 -5.454 -9.090 1.00 90.50 159 VAL A O 1
ATOM 1206 N N . GLN A 1 160 ? -1.426 -4.136 -7.928 1.00 89.25 160 GLN A N 1
ATOM 1207 C CA . GLN A 1 160 ? -1.089 -3.273 -9.047 1.00 89.25 160 GLN A CA 1
ATOM 1208 C C . GLN A 1 160 ? 0.262 -3.652 -9.621 1.00 89.25 160 GLN A C 1
ATOM 1210 O O . GLN A 1 160 ? 1.207 -3.955 -8.893 1.00 89.25 160 GLN A O 1
ATOM 1215 N N . PHE A 1 161 ? 0.344 -3.589 -10.940 1.00 84.75 161 PHE A N 1
ATOM 1216 C CA . PHE A 1 161 ? 1.542 -3.869 -11.706 1.00 84.75 161 PHE A CA 1
ATOM 1217 C C . PHE A 1 161 ? 1.932 -2.619 -12.456 1.00 84.75 161 PHE A C 1
ATOM 1219 O O . PHE A 1 161 ? 1.093 -1.994 -13.102 1.00 84.75 161 PHE A O 1
ATOM 1226 N N . TYR A 1 162 ? 3.207 -2.281 -12.397 1.00 83.75 162 TYR A N 1
ATOM 1227 C CA . TYR A 1 162 ? 3.762 -1.122 -13.059 1.00 83.75 162 TYR A CA 1
ATOM 1228 C C . TYR A 1 162 ? 4.991 -1.520 -13.862 1.00 83.75 162 TYR A C 1
ATOM 1230 O O . TYR A 1 162 ? 5.774 -2.357 -13.417 1.00 83.75 162 TYR A O 1
ATOM 1238 N N . SER A 1 163 ? 5.198 -0.894 -15.015 1.00 79.50 163 SER A N 1
ATOM 1239 C CA . SER A 1 163 ? 6.515 -0.860 -15.643 1.00 79.50 163 SER A CA 1
ATOM 1240 C C . SER A 1 163 ? 7.261 0.350 -15.106 1.00 79.50 163 SER A C 1
ATOM 1242 O O . SER A 1 163 ? 6.714 1.456 -15.094 1.00 79.50 163 SER A O 1
ATOM 1244 N N . TYR A 1 164 ? 8.502 0.143 -14.692 1.00 79.06 164 TYR A N 1
ATOM 1245 C CA . TYR A 1 164 ? 9.420 1.199 -14.305 1.00 79.06 164 TYR A CA 1
ATOM 1246 C C . TYR A 1 164 ? 10.536 1.307 -15.341 1.00 79.06 164 TYR A C 1
ATOM 1248 O O . TYR A 1 164 ? 11.290 0.349 -15.543 1.00 79.06 164 TYR A O 1
ATOM 1256 N N . ASP A 1 165 ? 10.627 2.476 -15.972 1.00 72.38 165 ASP A N 1
ATOM 1257 C CA . ASP A 1 165 ? 11.723 2.837 -16.869 1.00 72.38 165 ASP A CA 1
ATOM 1258 C C . ASP A 1 165 ? 12.583 3.936 -16.216 1.00 72.38 165 ASP A C 1
ATOM 1260 O O . ASP A 1 165 ? 12.115 5.073 -16.063 1.00 72.38 165 ASP A O 1
ATOM 1264 N N . PRO A 1 166 ? 13.826 3.622 -15.800 1.00 62.25 166 PRO A N 1
ATOM 1265 C CA . PRO A 1 166 ? 14.739 4.609 -15.233 1.00 62.25 166 PRO A CA 1
ATOM 1266 C C . PRO A 1 166 ? 15.355 5.557 -16.273 1.00 62.25 166 PRO A C 1
ATOM 1268 O O . PRO A 1 166 ? 15.844 6.616 -15.886 1.00 62.25 166 PRO A O 1
ATOM 1271 N N . ASN A 1 167 ? 15.348 5.204 -17.563 1.00 56.81 167 ASN A N 1
ATOM 1272 C CA . ASN A 1 167 ? 16.143 5.837 -18.618 1.00 56.81 167 ASN A CA 1
ATOM 1273 C C . ASN A 1 167 ? 15.295 6.482 -19.723 1.00 56.81 167 ASN A C 1
ATOM 1275 O O . ASN A 1 167 ? 15.807 6.697 -20.824 1.00 56.81 167 ASN A O 1
ATOM 1279 N N . TRP A 1 168 ? 14.028 6.814 -19.452 1.00 54.84 168 TRP A N 1
ATOM 1280 C CA . TRP A 1 168 ? 13.127 7.368 -20.463 1.00 54.84 168 TRP A CA 1
ATOM 1281 C C . TRP A 1 168 ? 13.735 8.610 -21.157 1.00 54.84 168 TRP A C 1
ATOM 1283 O O . TRP A 1 168 ? 13.903 9.664 -20.526 1.00 54.84 168 TRP A O 1
ATOM 1293 N N . PRO A 1 169 ? 14.078 8.535 -22.459 1.00 45.16 169 PRO A N 1
ATOM 1294 C CA . PRO A 1 169 ? 14.769 9.625 -23.136 1.00 45.16 169 PRO A CA 1
ATOM 1295 C C . PRO A 1 169 ? 13.854 10.845 -23.295 1.00 45.16 169 PRO A C 1
ATOM 1297 O O . PRO A 1 169 ? 12.742 10.740 -23.809 1.00 45.16 169 PRO A O 1
ATOM 1300 N N . GLY A 1 170 ? 14.343 12.022 -22.894 1.00 44.66 170 GLY A N 1
ATOM 1301 C CA . GLY A 1 170 ? 13.697 13.312 -23.174 1.00 44.66 170 GLY A CA 1
ATOM 1302 C C . GLY A 1 170 ? 12.856 13.919 -22.046 1.00 44.66 170 GLY A C 1
ATOM 1303 O O . GLY A 1 170 ? 12.407 15.050 -22.203 1.00 44.66 170 GLY A O 1
ATOM 1304 N N . THR A 1 171 ? 12.673 13.235 -20.912 1.00 47.22 171 THR A N 1
ATOM 1305 C CA . THR A 1 171 ? 11.941 13.789 -19.751 1.00 47.22 171 THR A CA 1
ATOM 1306 C C . THR A 1 171 ? 12.832 14.082 -18.547 1.00 47.22 171 THR A C 1
ATOM 1308 O O . THR A 1 171 ? 12.461 14.910 -17.725 1.00 47.22 171 THR A O 1
ATOM 1311 N N . GLY A 1 172 ? 13.990 13.421 -18.416 1.00 46.84 172 GLY A N 1
ATOM 1312 C CA . GLY A 1 172 ? 14.820 13.512 -17.205 1.00 46.84 172 GLY A CA 1
ATOM 1313 C C . GLY A 1 172 ? 14.159 12.903 -15.957 1.00 46.84 172 GLY A C 1
ATOM 1314 O O . GLY A 1 172 ? 14.617 13.152 -14.844 1.00 46.84 172 GLY A O 1
ATOM 1315 N N . HIS A 1 173 ? 13.090 12.118 -16.132 1.00 49.72 173 HIS A N 1
ATOM 1316 C CA . HIS A 1 173 ? 12.301 11.525 -15.054 1.00 49.72 173 HIS A CA 1
ATOM 1317 C C . HIS A 1 173 ? 12.068 10.035 -15.305 1.00 49.72 173 HIS A C 1
ATOM 1319 O O . HIS A 1 173 ? 11.765 9.635 -16.429 1.00 49.72 173 HIS A O 1
ATOM 1325 N N . SER A 1 174 ? 12.144 9.229 -14.242 1.00 62.44 174 SER A N 1
ATOM 1326 C CA . SER A 1 174 ? 11.692 7.838 -14.277 1.00 62.44 174 SER A CA 1
ATOM 1327 C C . SER A 1 174 ? 10.180 7.790 -14.494 1.00 62.44 174 SER A C 1
ATOM 1329 O O . SER A 1 174 ? 9.440 8.524 -13.834 1.00 62.44 174 SER A O 1
ATOM 1331 N N . ILE A 1 175 ? 9.712 6.921 -15.390 1.00 69.81 175 ILE A N 1
ATOM 1332 C CA . ILE A 1 175 ? 8.278 6.740 -15.636 1.00 69.81 175 ILE A CA 1
ATOM 1333 C C . ILE A 1 175 ? 7.819 5.450 -14.970 1.00 69.81 175 ILE A C 1
ATOM 1335 O O . ILE A 1 175 ? 8.318 4.366 -15.272 1.00 69.81 175 ILE A O 1
ATOM 1339 N N . LEU A 1 176 ? 6.831 5.582 -14.087 1.00 80.31 176 LEU A N 1
ATOM 1340 C CA . LEU A 1 176 ? 6.070 4.465 -13.552 1.00 80.31 176 LEU A CA 1
ATOM 1341 C C . LEU A 1 176 ? 4.715 4.419 -14.272 1.00 80.31 176 LEU A C 1
ATOM 1343 O O . LEU A 1 176 ? 3.885 5.307 -14.087 1.00 80.31 176 LEU A O 1
ATOM 1347 N N . THR A 1 177 ? 4.496 3.406 -15.111 1.00 79.81 177 THR A N 1
ATOM 1348 C CA . THR A 1 177 ? 3.251 3.255 -15.888 1.00 79.81 177 THR A CA 1
ATOM 1349 C C . THR A 1 177 ? 2.430 2.107 -15.334 1.00 79.81 177 THR A C 1
ATOM 1351 O O . THR A 1 177 ? 2.943 0.994 -15.238 1.00 79.81 177 THR A O 1
ATOM 1354 N N . LEU A 1 178 ? 1.165 2.358 -14.983 1.00 81.19 178 LEU A N 1
ATOM 1355 C CA . LEU A 1 178 ? 0.250 1.308 -14.535 1.00 81.19 178 LEU A CA 1
ATOM 1356 C C . LEU A 1 178 ? -0.057 0.360 -15.699 1.00 81.19 178 LEU A C 1
ATOM 1358 O O . LEU A 1 178 ? -0.581 0.767 -16.732 1.00 81.19 178 LEU A O 1
ATOM 1362 N N . LEU A 1 179 ? 0.259 -0.910 -15.497 1.00 75.62 179 LEU A N 1
ATOM 1363 C CA . LEU A 1 179 ? 0.060 -1.993 -16.453 1.00 75.62 179 LEU A CA 1
ATOM 1364 C C . LEU A 1 179 ? -1.275 -2.687 -16.244 1.00 75.62 179 LEU A C 1
ATOM 1366 O O . LEU A 1 179 ? -1.957 -3.038 -17.203 1.00 75.62 179 LEU A O 1
ATOM 1370 N N . GLY A 1 180 ? -1.634 -2.887 -14.981 1.00 76.75 180 GLY A N 1
ATOM 1371 C CA . GLY A 1 180 ? -2.845 -3.583 -14.599 1.00 76.75 180 GLY A CA 1
ATOM 1372 C C . GLY A 1 180 ? -3.083 -3.505 -13.102 1.00 76.75 180 GLY A C 1
ATOM 1373 O O . GLY A 1 180 ? -2.161 -3.321 -12.308 1.00 76.75 180 GLY A O 1
ATOM 1374 N N . ASP A 1 181 ? -4.345 -3.658 -12.738 1.00 84.62 181 ASP A N 1
ATOM 1375 C CA . ASP A 1 181 ? -4.814 -3.716 -11.365 1.00 84.62 181 ASP A CA 1
ATOM 1376 C C . ASP A 1 181 ? -5.711 -4.957 -11.261 1.00 84.62 181 ASP A C 1
ATOM 1378 O O . ASP A 1 181 ? -6.774 -5.018 -11.887 1.00 84.62 181 ASP A O 1
ATOM 1382 N N . VAL A 1 182 ? -5.259 -5.977 -10.533 1.00 84.62 182 VAL A N 1
ATOM 1383 C CA . VAL A 1 182 ? -5.831 -7.330 -10.561 1.00 84.62 182 VAL A CA 1
ATOM 1384 C C . VAL A 1 182 ? -6.324 -7.712 -9.162 1.00 84.62 182 VAL A C 1
ATOM 1386 O O . VAL A 1 182 ? -5.553 -7.609 -8.205 1.00 84.62 182 VAL A O 1
ATOM 1389 N N . PRO A 1 183 ? -7.589 -8.142 -8.998 1.00 89.12 183 PRO A N 1
ATOM 1390 C CA . PRO A 1 183 ? -8.079 -8.612 -7.709 1.00 89.12 183 PRO A CA 1
ATOM 1391 C C . PRO A 1 183 ? -7.481 -9.977 -7.350 1.00 89.12 183 PRO A C 1
ATOM 1393 O O . PRO A 1 183 ? -7.109 -10.754 -8.227 1.00 89.12 183 PRO A O 1
ATOM 1396 N N . THR A 1 184 ? -7.424 -10.286 -6.061 1.00 88.44 184 THR A N 1
ATOM 1397 C CA . THR A 1 184 ? -7.046 -11.603 -5.546 1.00 88.44 184 THR A CA 1
ATOM 1398 C C . THR A 1 184 ? -8.261 -12.344 -5.002 1.00 88.44 184 THR A C 1
ATOM 1400 O O . THR A 1 184 ? -9.213 -11.733 -4.514 1.00 88.44 184 THR A O 1
ATOM 1403 N N . ASP A 1 185 ? -8.239 -13.672 -5.083 1.00 88.44 185 ASP A N 1
ATOM 1404 C CA . ASP A 1 185 ? -9.259 -14.527 -4.484 1.00 88.44 185 ASP A CA 1
ATOM 1405 C C . ASP A 1 185 ? -9.103 -14.636 -2.953 1.00 88.44 185 ASP A C 1
ATOM 1407 O O . ASP A 1 185 ? -8.246 -13.998 -2.329 1.00 88.44 185 ASP A O 1
ATOM 1411 N N . ALA A 1 186 ? -9.934 -15.476 -2.333 1.00 91.31 186 ALA A N 1
ATOM 1412 C CA . ALA A 1 186 ? -9.896 -15.736 -0.895 1.00 91.31 186 ALA A CA 1
ATOM 1413 C C . ALA A 1 186 ? -8.608 -16.431 -0.411 1.00 91.31 186 ALA A C 1
ATOM 1415 O O . ALA A 1 186 ? -8.371 -16.491 0.794 1.00 91.31 186 ALA A O 1
ATOM 1416 N N . TYR A 1 187 ? -7.776 -16.926 -1.327 1.00 87.94 187 TYR A N 1
ATOM 1417 C CA . TYR A 1 187 ? -6.486 -17.555 -1.052 1.00 87.94 187 TYR A CA 1
ATOM 1418 C C . TYR A 1 187 ? -5.303 -16.647 -1.419 1.00 87.94 187 TYR A C 1
ATOM 1420 O O . TYR A 1 187 ? -4.155 -17.030 -1.212 1.00 87.94 187 TYR A O 1
ATOM 1428 N N . GLY A 1 188 ? -5.560 -15.438 -1.933 1.00 87.75 188 GLY A N 1
ATOM 1429 C CA . GLY A 1 188 ? -4.508 -14.514 -2.345 1.00 87.75 188 GLY A CA 1
ATOM 1430 C C . GLY A 1 188 ? -3.939 -14.791 -3.738 1.00 87.75 188 GLY A C 1
ATOM 1431 O O . GLY A 1 188 ? -2.916 -14.208 -4.100 1.00 87.75 188 GLY A O 1
ATOM 1432 N N . HIS A 1 189 ? -4.571 -15.655 -4.535 1.00 84.88 189 HIS A N 1
ATOM 1433 C CA . HIS A 1 189 ? -4.195 -15.847 -5.933 1.00 84.88 189 HIS A CA 1
ATOM 1434 C C . HIS A 1 189 ? -4.792 -14.739 -6.791 1.00 84.88 189 HIS A C 1
ATOM 1436 O O . HIS A 1 189 ? -5.943 -14.350 -6.599 1.00 84.88 189 HIS A O 1
ATOM 1442 N N . LEU A 1 190 ? -4.028 -14.244 -7.761 1.00 80.94 190 LEU A N 1
ATOM 1443 C CA . LEU A 1 190 ? -4.521 -13.273 -8.735 1.00 80.94 190 LEU A CA 1
ATOM 1444 C C . LEU A 1 190 ? -5.691 -13.869 -9.525 1.00 80.94 190 LEU A C 1
ATOM 1446 O O . LEU A 1 190 ? -5.574 -14.959 -10.063 1.00 80.94 190 LEU A O 1
ATOM 1450 N N . GLN A 1 191 ? -6.803 -13.156 -9.641 1.00 74.62 191 GLN A N 1
ATOM 1451 C CA . GLN A 1 191 ? -7.918 -13.537 -10.501 1.00 74.62 191 GLN A CA 1
ATOM 1452 C C . GLN A 1 191 ? -7.751 -12.829 -11.853 1.00 74.62 191 GLN A C 1
ATOM 1454 O O . GLN A 1 191 ? -8.103 -11.658 -11.977 1.00 74.62 191 GLN A O 1
ATOM 1459 N N . SER A 1 192 ? -7.213 -13.503 -12.877 1.00 62.94 192 SER A N 1
ATOM 1460 C CA . SER A 1 192 ? -7.315 -13.007 -14.265 1.00 62.94 192 SER A CA 1
ATOM 1461 C C . SER A 1 192 ? -8.430 -13.727 -15.030 1.00 62.94 192 SER A C 1
ATOM 1463 O O . SER A 1 192 ? -8.704 -14.907 -14.814 1.00 62.94 192 SER A O 1
ATOM 1465 N N . LEU A 1 193 ? -9.084 -12.987 -15.933 1.00 48.47 193 LEU A N 1
ATOM 1466 C CA . LEU A 1 193 ? -10.199 -13.436 -16.776 1.00 48.47 193 LEU A CA 1
ATOM 1467 C C . LEU A 1 193 ? -9.780 -14.479 -17.831 1.00 48.47 193 LEU A C 1
ATOM 1469 O O . LEU A 1 193 ? -10.642 -15.086 -18.461 1.00 48.47 193 LEU A O 1
ATOM 1473 N N . THR A 1 194 ? -8.477 -14.713 -18.023 1.00 50.41 194 THR A N 1
ATOM 1474 C CA . THR A 1 194 ? -7.950 -15.699 -18.976 1.00 50.41 194 THR A CA 1
ATOM 1475 C C . THR A 1 194 ? -6.741 -16.430 -18.393 1.00 50.41 194 THR A C 1
ATOM 1477 O O . THR A 1 194 ? -5.630 -15.898 -18.369 1.00 50.41 194 THR A O 1
ATOM 1480 N N . ASN A 1 195 ? -6.957 -17.665 -17.935 1.00 44.44 195 ASN A N 1
ATOM 1481 C CA . ASN A 1 195 ? -5.898 -18.613 -17.589 1.00 44.44 195 ASN A CA 1
ATOM 1482 C C . ASN A 1 195 ? -5.427 -19.303 -18.879 1.00 44.44 195 ASN A C 1
ATOM 1484 O O . ASN A 1 195 ? -6.159 -20.109 -19.451 1.00 44.44 195 ASN A O 1
ATOM 1488 N N . PHE A 1 196 ? -4.222 -18.978 -19.345 1.00 51.12 196 PHE A N 1
ATOM 1489 C CA . PHE A 1 196 ? -3.563 -19.713 -20.425 1.00 51.12 196 PHE A CA 1
ATOM 1490 C C . PHE A 1 196 ? -2.298 -20.368 -19.873 1.00 51.12 196 PHE A C 1
ATOM 1492 O O . PHE A 1 196 ? -1.419 -19.688 -19.344 1.00 51.12 196 PHE A O 1
ATOM 1499 N N . TYR A 1 197 ? -2.210 -21.695 -20.006 1.00 48.44 197 TYR A N 1
ATOM 1500 C CA . TYR A 1 197 ? -1.051 -22.501 -19.598 1.00 48.44 197 TYR A CA 1
ATOM 1501 C C . TYR A 1 197 ? -0.617 -22.304 -18.129 1.00 48.44 197 TYR A C 1
ATOM 1503 O O . TYR A 1 197 ? 0.574 -22.304 -17.826 1.00 48.44 197 TYR A O 1
ATOM 1511 N N . GLY A 1 198 ? -1.572 -22.122 -17.207 1.00 49.09 198 GLY A N 1
ATOM 1512 C CA . GLY A 1 198 ? -1.296 -22.048 -15.766 1.00 49.09 198 GLY A CA 1
ATOM 1513 C C . GLY A 1 198 ? -0.672 -20.730 -15.291 1.00 49.09 198 GLY A C 1
ATOM 1514 O O . GLY A 1 198 ? -0.121 -20.694 -14.195 1.00 49.09 198 GLY A O 1
ATOM 1515 N N . GLY A 1 199 ? -0.733 -19.666 -16.103 1.00 49.75 199 GLY A N 1
ATOM 1516 C CA . GLY A 1 199 ? -0.238 -18.325 -15.772 1.00 49.75 199 GLY A CA 1
ATOM 1517 C C . GLY A 1 199 ? -1.304 -17.242 -15.911 1.00 49.75 199 GLY A C 1
ATOM 1518 O O . GLY A 1 199 ? -2.253 -17.381 -16.687 1.00 49.75 199 GLY A O 1
ATOM 1519 N N . TRP A 1 200 ? -1.133 -16.140 -15.178 1.00 53.22 200 TRP A N 1
ATOM 1520 C CA . TRP A 1 200 ? -2.070 -15.017 -15.184 1.00 53.22 200 TRP A CA 1
ATOM 1521 C C . TRP A 1 200 ? -1.584 -13.920 -16.146 1.00 53.22 200 TRP A C 1
ATOM 1523 O O . TRP A 1 200 ? -0.521 -13.329 -15.946 1.00 53.22 200 TRP A O 1
ATOM 1533 N N . ASN A 1 201 ? -2.353 -13.648 -17.208 1.00 53.41 201 ASN A N 1
ATOM 1534 C CA . ASN A 1 201 ? -2.108 -12.504 -18.092 1.00 53.41 201 ASN A CA 1
ATOM 1535 C C . ASN A 1 201 ? -2.591 -11.219 -17.396 1.00 53.41 201 ASN A C 1
ATOM 1537 O O . ASN A 1 201 ? -3.740 -11.160 -16.949 1.00 53.41 201 ASN A O 1
ATOM 1541 N N . ILE A 1 202 ? -1.702 -10.231 -17.273 1.00 56.81 202 ILE A N 1
ATOM 1542 C CA . ILE A 1 202 ? -1.974 -8.963 -16.575 1.00 56.81 202 ILE A CA 1
ATOM 1543 C C . ILE A 1 202 ? -2.280 -7.848 -17.570 1.00 56.81 202 ILE A C 1
ATOM 1545 O O . ILE A 1 202 ? -3.192 -7.060 -17.335 1.00 56.81 202 ILE A O 1
ATOM 1549 N N . THR A 1 203 ? -1.509 -7.757 -18.656 1.00 50.12 203 THR A N 1
ATOM 1550 C CA . THR A 1 203 ? -1.683 -6.730 -19.685 1.00 50.12 203 THR A CA 1
ATOM 1551 C C . THR A 1 203 ? -0.924 -7.075 -20.966 1.00 50.12 203 THR A C 1
ATOM 1553 O O . THR A 1 203 ? -0.061 -7.958 -20.974 1.00 50.12 203 THR A O 1
ATOM 1556 N N . TYR A 1 204 ? -1.194 -6.312 -22.026 1.00 50.09 204 TYR A N 1
ATOM 1557 C CA . TYR A 1 204 ? -0.363 -6.247 -23.226 1.00 50.09 204 TYR A CA 1
ATOM 1558 C C . TYR A 1 204 ? 0.574 -5.045 -23.103 1.00 50.09 204 TYR A C 1
ATOM 1560 O O . TYR A 1 204 ? 0.136 -3.895 -23.171 1.00 50.09 204 TYR A O 1
ATOM 1568 N N . LEU A 1 205 ? 1.869 -5.291 -22.913 1.00 49.78 205 LEU A N 1
ATOM 1569 C CA . LEU A 1 205 ? 2.857 -4.217 -22.970 1.00 49.78 205 LEU A CA 1
ATOM 1570 C C . LEU A 1 205 ? 2.988 -3.747 -24.419 1.00 49.78 205 LEU A C 1
ATOM 1572 O O . LEU A 1 205 ? 3.316 -4.528 -25.309 1.00 49.78 205 LEU A O 1
ATOM 1576 N N . SER A 1 206 ? 2.685 -2.472 -24.661 1.00 41.50 206 SER A N 1
ATOM 1577 C CA . SER A 1 206 ? 2.828 -1.876 -25.988 1.00 41.50 206 SER A CA 1
ATOM 1578 C C . SER A 1 206 ? 4.303 -1.610 -26.282 1.00 41.50 206 SER A C 1
ATOM 1580 O O . SER A 1 206 ? 5.009 -1.001 -25.483 1.00 41.50 206 SER A O 1
ATOM 1582 N N . CYS A 1 207 ? 4.744 -2.052 -27.455 1.00 48.44 207 CYS A N 1
ATOM 1583 C CA . CYS A 1 207 ? 6.048 -1.776 -28.041 1.00 48.44 207 CYS A CA 1
ATOM 1584 C C . CYS A 1 207 ? 6.407 -0.282 -28.023 1.00 48.44 207 CYS A C 1
ATOM 1586 O O . CYS A 1 207 ? 5.753 0.506 -28.708 1.00 48.44 207 CYS A O 1
ATOM 1588 N N . TYR A 1 208 ? 7.483 0.106 -27.332 1.00 47.28 208 TYR A N 1
ATOM 1589 C CA . TYR A 1 208 ? 8.052 1.450 -27.462 1.00 47.28 208 TYR A CA 1
ATOM 1590 C C . TYR A 1 208 ? 9.536 1.373 -27.828 1.00 47.28 208 TYR A C 1
ATOM 1592 O O . TYR A 1 208 ? 10.383 0.986 -27.024 1.00 47.28 208 TYR A O 1
ATOM 1600 N N . ARG A 1 209 ? 9.845 1.719 -29.083 1.00 46.19 209 ARG A N 1
ATOM 1601 C CA . ARG A 1 209 ? 11.213 1.829 -29.600 1.00 46.19 209 ARG A CA 1
ATOM 1602 C C . ARG A 1 209 ? 11.598 3.298 -29.631 1.00 46.19 209 ARG A C 1
ATOM 1604 O O . ARG A 1 209 ? 11.010 4.069 -30.388 1.00 46.19 209 ARG A O 1
ATOM 1611 N N . VAL A 1 210 ? 12.622 3.679 -28.875 1.00 52.53 210 VAL A N 1
ATOM 1612 C CA . VAL A 1 210 ? 13.189 5.025 -28.991 1.00 52.53 210 VAL A CA 1
ATOM 1613 C C . VAL A 1 210 ? 14.277 4.995 -30.051 1.00 52.53 210 VAL A C 1
ATOM 1615 O O . VAL A 1 210 ? 15.200 4.184 -29.984 1.00 52.53 210 VAL A O 1
ATOM 1618 N N . ALA A 1 211 ? 14.185 5.894 -31.033 1.00 44.84 211 ALA A N 1
ATOM 1619 C CA . ALA A 1 211 ? 15.090 5.931 -32.182 1.00 44.84 211 ALA A CA 1
ATOM 1620 C C . ALA A 1 211 ? 16.583 5.998 -31.798 1.00 44.84 211 ALA A C 1
ATOM 1622 O O . ALA A 1 211 ? 17.422 5.501 -32.543 1.00 44.84 211 ALA A O 1
ATOM 1623 N N . THR A 1 212 ? 16.907 6.576 -30.637 1.00 46.31 212 THR A N 1
ATOM 1624 C CA . THR A 1 212 ? 18.278 6.774 -30.143 1.00 46.31 212 THR A CA 1
ATOM 1625 C C . THR A 1 212 ? 18.735 5.760 -29.091 1.00 46.31 212 THR A C 1
ATOM 1627 O O . THR A 1 212 ? 19.939 5.581 -28.942 1.00 46.31 212 THR A O 1
ATOM 1630 N N . ALA A 1 213 ? 17.817 5.100 -28.373 1.00 51.59 213 ALA A N 1
ATOM 1631 C CA . ALA A 1 213 ? 18.144 4.201 -27.255 1.00 51.59 213 ALA A CA 1
ATOM 1632 C C . ALA A 1 213 ? 17.899 2.709 -27.557 1.00 51.59 213 ALA A C 1
ATOM 1634 O O . ALA A 1 213 ? 18.291 1.852 -26.774 1.00 51.59 213 ALA A O 1
ATOM 1635 N N . GLY A 1 214 ? 17.282 2.382 -28.697 1.00 54.91 214 GLY A N 1
ATOM 1636 C CA . GLY A 1 214 ? 16.932 1.004 -29.036 1.00 54.91 214 GLY A CA 1
ATOM 1637 C C . GLY A 1 214 ? 15.667 0.532 -28.317 1.00 54.91 214 GLY A C 1
ATOM 1638 O O . GLY A 1 214 ? 14.738 1.312 -28.093 1.00 54.91 214 GLY A O 1
ATOM 1639 N N . TRP A 1 215 ? 15.604 -0.767 -28.027 1.00 56.81 215 TRP A N 1
ATOM 1640 C CA . TRP A 1 215 ? 14.517 -1.373 -27.262 1.00 56.81 215 TRP A CA 1
ATOM 1641 C C . TRP A 1 215 ? 14.674 -1.028 -25.786 1.00 56.81 215 TRP A C 1
ATOM 1643 O O . TRP A 1 215 ? 15.701 -1.348 -25.192 1.00 56.81 215 TRP A O 1
ATOM 1653 N N . LEU A 1 216 ? 13.670 -0.376 -25.202 1.00 55.03 216 LEU A N 1
ATOM 1654 C CA . LEU A 1 216 ? 13.688 -0.070 -23.777 1.00 55.03 216 LEU A CA 1
ATOM 1655 C C . LEU A 1 216 ? 13.468 -1.355 -22.981 1.00 55.03 216 LEU A C 1
ATOM 1657 O O . LEU A 1 216 ? 12.560 -2.134 -23.278 1.00 55.03 216 LEU A O 1
ATOM 1661 N N . THR A 1 217 ? 14.309 -1.568 -21.976 1.00 61.62 217 THR A N 1
ATOM 1662 C CA . THR A 1 217 ? 14.116 -2.613 -20.980 1.00 61.62 217 THR A CA 1
ATOM 1663 C C . THR A 1 217 ? 13.429 -1.998 -19.764 1.00 61.62 217 THR A C 1
ATOM 1665 O O . THR A 1 217 ? 13.785 -0.909 -19.316 1.00 61.62 217 THR A O 1
ATOM 1668 N N . ALA A 1 218 ? 12.397 -2.660 -19.243 1.00 68.81 218 ALA A N 1
ATOM 1669 C CA . ALA A 1 218 ? 11.638 -2.160 -18.097 1.00 68.81 218 ALA A CA 1
ATOM 1670 C C . ALA A 1 218 ? 11.627 -3.193 -16.977 1.00 68.81 218 ALA A C 1
ATOM 1672 O O . ALA A 1 218 ? 11.547 -4.395 -17.220 1.00 68.81 218 ALA A O 1
ATOM 1673 N N . ARG A 1 219 ? 11.660 -2.743 -15.726 1.00 78.31 219 ARG A N 1
ATOM 1674 C CA . ARG A 1 219 ? 11.426 -3.634 -14.582 1.00 78.31 219 ARG A CA 1
ATOM 1675 C C . ARG A 1 219 ? 9.962 -3.589 -14.196 1.00 78.31 219 ARG A C 1
ATOM 1677 O O . ARG A 1 219 ? 9.338 -2.530 -14.266 1.00 78.31 219 ARG A O 1
ATOM 1684 N N . VAL A 1 220 ? 9.418 -4.724 -13.767 1.00 81.94 220 VAL A N 1
ATOM 1685 C CA . VAL A 1 220 ? 8.059 -4.745 -13.223 1.00 81.94 220 VAL A CA 1
ATOM 1686 C C . VAL A 1 220 ? 8.130 -4.448 -11.737 1.00 81.94 220 VAL A C 1
ATOM 1688 O O . VAL A 1 220 ? 8.883 -5.080 -10.996 1.00 81.94 220 VAL A O 1
ATOM 1691 N N . VAL A 1 221 ? 7.320 -3.488 -11.319 1.00 88.94 221 VAL A N 1
ATOM 1692 C CA . VAL A 1 221 ? 7.069 -3.148 -9.924 1.00 88.94 221 VAL A CA 1
ATOM 1693 C C . VAL A 1 221 ? 5.670 -3.639 -9.582 1.00 88.94 221 VAL A C 1
ATOM 1695 O O . VAL A 1 221 ? 4.715 -3.394 -10.317 1.00 88.94 221 VAL A O 1
ATOM 1698 N N . ILE A 1 222 ? 5.552 -4.355 -8.473 1.00 90.19 222 ILE A N 1
ATOM 1699 C CA . ILE A 1 222 ? 4.318 -4.971 -8.000 1.00 90.19 222 ILE A CA 1
ATOM 1700 C C . ILE A 1 222 ? 3.957 -4.357 -6.654 1.00 90.19 222 ILE A C 1
ATOM 1702 O O . ILE A 1 222 ? 4.817 -4.245 -5.783 1.00 90.19 222 ILE A O 1
ATOM 1706 N N . VAL A 1 223 ? 2.693 -3.990 -6.468 1.00 94.06 223 VAL A N 1
ATOM 1707 C CA . VAL A 1 223 ? 2.186 -3.405 -5.223 1.00 94.06 223 VAL A CA 1
ATOM 1708 C C . VAL A 1 223 ? 1.006 -4.225 -4.730 1.00 94.06 223 VAL A C 1
ATOM 1710 O O . VAL A 1 223 ? -0.044 -4.242 -5.371 1.00 94.06 223 VAL A O 1
ATOM 1713 N N . ASP A 1 224 ? 1.156 -4.876 -3.579 1.00 94.56 224 ASP A N 1
ATOM 1714 C CA . ASP A 1 224 ? 0.030 -5.495 -2.879 1.00 94.56 224 ASP A CA 1
ATOM 1715 C C . ASP A 1 224 ? -0.710 -4.424 -2.069 1.00 94.56 224 ASP A C 1
ATOM 1717 O O . ASP A 1 224 ? -0.240 -3.998 -1.012 1.00 94.56 224 ASP A O 1
ATOM 1721 N N . GLN A 1 225 ? -1.888 -3.990 -2.523 1.00 95.25 225 GLN A N 1
ATOM 1722 C CA . GLN A 1 225 ? -2.653 -2.947 -1.828 1.00 95.25 225 GLN A CA 1
ATOM 1723 C C . GLN A 1 225 ? -3.143 -3.380 -0.442 1.00 95.25 225 GLN A C 1
ATOM 1725 O O . GLN A 1 225 ? -3.494 -2.533 0.385 1.00 95.25 225 GLN A O 1
ATOM 1730 N N . GLY A 1 226 ? -3.168 -4.685 -0.166 1.00 94.94 226 GLY A N 1
ATOM 1731 C CA . GLY A 1 226 ? -3.504 -5.225 1.139 1.00 94.94 226 GLY A CA 1
ATOM 1732 C C . GLY A 1 226 ? -2.483 -4.907 2.220 1.00 94.94 226 GLY A C 1
ATOM 1733 O O . GLY A 1 226 ? -2.856 -4.912 3.385 1.00 94.94 226 GLY A O 1
ATOM 1734 N N . THR A 1 227 ? -1.236 -4.610 1.852 1.00 94.94 227 THR A N 1
ATOM 1735 C CA . THR A 1 227 ? -0.139 -4.320 2.795 1.00 94.94 227 THR A CA 1
ATOM 1736 C C . THR A 1 227 ? 0.655 -3.058 2.452 1.00 94.94 227 THR A C 1
ATOM 1738 O O . THR A 1 227 ? 1.372 -2.542 3.308 1.00 94.94 227 THR A O 1
ATOM 1741 N N . GLY A 1 228 ? 0.558 -2.576 1.210 1.00 94.50 228 GLY A N 1
ATOM 1742 C CA . GLY A 1 228 ? 1.416 -1.535 0.646 1.00 94.50 228 GLY A CA 1
ATOM 1743 C C . GLY A 1 228 ? 2.844 -2.008 0.355 1.00 94.50 228 GLY A C 1
ATOM 1744 O O . GLY A 1 228 ? 3.708 -1.181 0.072 1.00 94.50 228 GLY A O 1
ATOM 1745 N N . ILE A 1 229 ? 3.118 -3.318 0.435 1.00 92.81 229 ILE A N 1
ATOM 1746 C CA . ILE A 1 229 ? 4.436 -3.871 0.115 1.00 92.81 229 ILE A CA 1
ATOM 1747 C C . ILE A 1 229 ? 4.678 -3.752 -1.386 1.00 92.81 229 ILE A C 1
ATOM 1749 O O . ILE A 1 229 ? 3.871 -4.192 -2.210 1.00 92.81 229 ILE A O 1
ATOM 1753 N N . ILE A 1 230 ? 5.831 -3.179 -1.713 1.00 94.00 230 ILE A N 1
ATOM 1754 C CA . ILE A 1 230 ? 6.339 -3.055 -3.072 1.00 94.00 230 ILE A CA 1
ATOM 1755 C C . ILE A 1 230 ? 7.336 -4.188 -3.301 1.00 94.00 230 ILE A C 1
ATOM 1757 O O . ILE A 1 230 ? 8.188 -4.453 -2.454 1.00 94.00 230 ILE A O 1
ATOM 1761 N N . SER A 1 231 ? 7.221 -4.853 -4.439 1.00 91.75 231 SER A N 1
ATOM 1762 C CA . SER A 1 231 ? 8.163 -5.875 -4.887 1.00 91.75 231 SER A CA 1
ATOM 1763 C C . SER A 1 231 ? 8.634 -5.547 -6.294 1.00 91.75 231 SER A C 1
ATOM 1765 O O . SER A 1 231 ? 7.904 -4.910 -7.057 1.00 91.75 231 SER A O 1
ATOM 1767 N N . SER A 1 232 ? 9.820 -6.010 -6.669 1.00 88.06 232 SER A N 1
ATOM 1768 C CA . SER A 1 232 ? 10.324 -5.831 -8.029 1.00 88.06 232 SER A CA 1
ATOM 1769 C C . SER A 1 232 ? 10.947 -7.101 -8.583 1.00 88.06 232 SER A C 1
ATOM 1771 O O . SER A 1 232 ? 11.280 -8.019 -7.840 1.00 88.06 232 SER A O 1
ATOM 1773 N N . THR A 1 233 ? 11.066 -7.195 -9.903 1.00 81.62 233 THR A N 1
ATOM 1774 C CA . THR A 1 233 ? 11.614 -8.381 -10.567 1.00 81.62 233 THR A CA 1
ATOM 1775 C C . THR A 1 233 ? 13.140 -8.433 -10.534 1.00 81.62 233 THR A C 1
ATOM 1777 O O . THR A 1 233 ? 13.816 -7.419 -10.697 1.00 81.62 233 THR A O 1
ATOM 1780 N N . ASN A 1 234 ? 13.695 -9.649 -10.426 1.00 69.12 234 ASN A N 1
ATOM 1781 C CA . ASN A 1 234 ? 15.145 -9.898 -10.521 1.00 69.12 234 ASN A CA 1
ATOM 1782 C C . ASN A 1 234 ? 15.734 -9.599 -11.911 1.00 69.12 234 ASN A C 1
ATOM 1784 O O . ASN A 1 234 ? 16.948 -9.469 -12.042 1.00 69.12 234 ASN A O 1
ATOM 1788 N N . GLY A 1 235 ? 14.888 -9.511 -12.939 1.00 66.62 235 GLY A N 1
ATOM 1789 C CA . GLY A 1 235 ? 15.283 -9.252 -14.317 1.00 66.62 235 GLY A CA 1
ATOM 1790 C C . GLY A 1 235 ? 14.550 -8.060 -14.911 1.00 66.62 235 GLY A C 1
ATOM 1791 O O . GLY A 1 235 ? 13.542 -7.583 -14.378 1.00 66.62 235 GLY A O 1
ATOM 1792 N N . GLU A 1 236 ? 15.074 -7.601 -16.037 1.00 67.56 236 GLU A N 1
ATOM 1793 C CA . GLU A 1 236 ? 14.396 -6.641 -16.890 1.00 67.56 236 GLU A CA 1
ATOM 1794 C C . GLU A 1 236 ? 13.524 -7.399 -17.886 1.00 67.56 236 GLU A C 1
ATOM 1796 O O . GLU A 1 236 ? 13.942 -8.412 -18.453 1.00 67.56 236 GLU A O 1
ATOM 1801 N N . LEU A 1 237 ? 12.314 -6.897 -18.112 1.00 65.00 237 LEU A N 1
ATOM 1802 C CA . LEU A 1 237 ? 11.573 -7.223 -19.313 1.00 65.00 237 LEU A CA 1
ATOM 1803 C C . LEU A 1 237 ? 12.377 -6.667 -20.470 1.00 65.00 237 LEU A C 1
ATOM 1805 O O . LEU A 1 237 ? 12.455 -5.453 -20.674 1.00 65.00 237 LEU A O 1
ATOM 1809 N N . THR A 1 238 ? 13.037 -7.571 -21.178 1.00 54.38 238 THR A N 1
ATOM 1810 C CA . THR A 1 238 ? 13.613 -7.234 -22.462 1.00 54.38 238 THR A CA 1
ATOM 1811 C C . THR A 1 238 ? 12.436 -7.017 -23.405 1.00 54.38 238 THR A C 1
ATOM 1813 O O . THR A 1 238 ? 11.408 -7.673 -23.283 1.00 54.38 238 THR A O 1
ATOM 1816 N N . ALA A 1 239 ? 12.540 -6.071 -24.327 1.00 55.09 239 ALA A N 1
ATOM 1817 C CA . ALA A 1 239 ? 11.625 -6.006 -25.456 1.00 55.09 239 ALA A CA 1
ATOM 1818 C C . ALA A 1 239 ? 12.381 -6.528 -26.676 1.00 55.09 239 ALA A C 1
ATOM 1820 O O . ALA A 1 239 ? 12.934 -5.716 -27.413 1.00 55.09 239 ALA A O 1
ATOM 1821 N N . PRO A 1 240 ? 12.501 -7.849 -26.914 1.00 38.03 240 PRO A N 1
ATOM 1822 C CA . PRO A 1 240 ? 13.251 -8.296 -28.068 1.00 38.03 240 PRO A CA 1
ATOM 1823 C C . PRO A 1 240 ? 12.369 -8.466 -29.319 1.00 38.03 240 PRO A C 1
ATOM 1825 O O . PRO A 1 240 ? 12.915 -8.850 -30.345 1.00 38.03 240 PRO A O 1
ATOM 1828 N N . TRP A 1 241 ? 11.047 -8.200 -29.275 1.00 42.56 241 TRP A N 1
ATOM 1829 C CA . TRP A 1 241 ? 10.127 -8.562 -30.378 1.00 42.56 241 TRP A CA 1
ATOM 1830 C C . TRP A 1 241 ? 8.974 -7.593 -30.609 1.00 42.56 241 TRP A C 1
ATOM 1832 O O . TRP A 1 241 ? 7.795 -7.956 -30.571 1.00 42.56 241 TRP A O 1
ATOM 1842 N N . CYS A 1 242 ? 9.351 -6.387 -30.993 1.00 42.50 242 CYS A N 1
ATOM 1843 C CA . CYS A 1 242 ? 8.803 -5.877 -32.240 1.00 42.50 242 CYS A CA 1
ATOM 1844 C C . CYS A 1 242 ? 9.917 -5.994 -33.304 1.00 42.50 242 CYS A C 1
ATOM 1846 O O . CYS A 1 242 ? 9.581 -5.841 -34.489 1.00 42.50 242 CYS A O 1
#